Protein AF-A0A4U5NP70-F1 (afdb_monomer_lite)

Radius of gyration: 20.74 Å; chains: 1; bounding box: 56×43×67 Å

Foldseek 3Di:
DFDCPPPDPPDDDDDPPDAAKAFEDLQLQLFEAFLNRAGPPPPDGGDGPDIDHLDDDDDDPVPDDQFQAWQDQVDCCCQQQPTDTQVAFEAEDEDP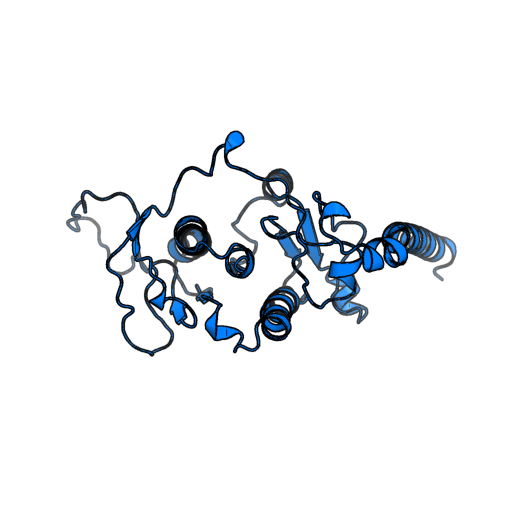PLCSVVSLVSSLVVVCVVVVDDSRRLARHHDDDPPTDPVRLVSSVSSLVRRLVVCVPPPPPSSSSRSRDDSPSPPDPPDDDDPVVVVVPGQWYWYRYPVQVVVVNPNRTDLVRTHHNSPCSNHDPVSCVVSVCVSVVVVVVVVVVVVCCVPPVD

pLDDT: mean 76.2, std 16.19, range [29.41, 93.0]

Organism: Populus alba (NCBI:txid43335)

Structure (mmCIF, N/CA/C/O backbone):
data_AF-A0A4U5NP70-F1
#
_entry.id   AF-A0A4U5NP70-F1
#
loop_
_atom_site.group_PDB
_atom_site.id
_atom_site.type_symbol
_atom_site.label_atom_id
_atom_site.label_alt_id
_atom_site.label_comp_id
_atom_site.label_asym_id
_atom_site.label_entity_id
_atom_site.label_seq_id
_atom_site.pdbx_PDB_ins_code
_atom_site.Cartn_x
_atom_site.Cartn_y
_atom_site.Cartn_z
_atom_site.occupancy
_atom_site.B_iso_or_equiv
_atom_site.auth_seq_id
_atom_site.auth_comp_id
_atom_site.auth_asym_id
_atom_site.auth_atom_id
_atom_site.pdbx_PDB_model_num
ATOM 1 N N . MET A 1 1 ? -19.486 8.926 11.618 1.00 67.69 1 MET A N 1
ATOM 2 C CA . MET A 1 1 ? -19.127 9.338 10.246 1.00 67.69 1 MET A CA 1
ATOM 3 C C . MET A 1 1 ? -19.990 8.525 9.297 1.00 67.69 1 MET A C 1
ATOM 5 O O . MET A 1 1 ? -20.044 7.315 9.475 1.00 67.69 1 MET A O 1
ATOM 9 N N . GLY A 1 2 ? -20.744 9.186 8.422 1.00 71.25 2 GLY A N 1
ATOM 10 C CA . GLY A 1 2 ? -21.755 8.602 7.531 1.00 71.25 2 GLY A CA 1
ATOM 11 C C . GLY A 1 2 ? -22.308 9.690 6.604 1.00 71.25 2 GLY A C 1
ATOM 12 O O . GLY A 1 2 ? -21.772 10.797 6.615 1.00 71.25 2 GLY A O 1
ATOM 13 N N . ASP A 1 3 ? -23.373 9.408 5.857 1.00 68.25 3 ASP A N 1
ATOM 14 C CA . ASP A 1 3 ? -23.842 10.256 4.740 1.00 68.25 3 ASP A CA 1
ATOM 15 C C . ASP A 1 3 ? -24.344 11.648 5.140 1.00 68.25 3 ASP A C 1
ATOM 17 O O . ASP A 1 3 ? -24.561 12.503 4.289 1.00 68.25 3 ASP A O 1
ATOM 21 N N . GLY A 1 4 ? -24.554 11.901 6.434 1.00 72.31 4 GLY A N 1
ATOM 22 C CA . GLY A 1 4 ? -24.983 13.208 6.943 1.00 72.31 4 GLY A CA 1
ATOM 23 C C . GLY A 1 4 ? -26.421 13.597 6.580 1.00 72.31 4 GLY A C 1
ATOM 24 O O . GLY A 1 4 ? -26.940 14.544 7.153 1.00 72.31 4 GLY A O 1
ATOM 25 N N . LEU A 1 5 ? -27.095 12.830 5.717 1.00 78.56 5 LEU A N 1
ATOM 26 C CA . LEU A 1 5 ? -28.456 13.085 5.225 1.00 78.56 5 LEU A CA 1
ATOM 27 C C . LEU A 1 5 ? -29.527 13.118 6.328 1.00 78.56 5 LEU A C 1
ATOM 29 O O . LEU A 1 5 ? -30.572 13.734 6.158 1.00 78.56 5 LEU A O 1
ATOM 33 N N . MET A 1 6 ? -29.265 12.466 7.462 1.00 80.69 6 MET A N 1
ATOM 34 C CA . MET A 1 6 ? -30.176 12.409 8.614 1.00 80.69 6 MET A CA 1
ATOM 35 C C . MET A 1 6 ? -29.871 13.483 9.672 1.00 80.69 6 MET A C 1
ATOM 37 O O . MET A 1 6 ? -30.490 13.486 10.733 1.00 80.69 6 MET A O 1
ATOM 41 N N . ILE A 1 7 ? -28.892 14.360 9.428 1.00 85.56 7 ILE A N 1
ATOM 42 C CA . ILE A 1 7 ? -28.500 15.422 10.359 1.00 85.56 7 ILE A CA 1
ATOM 43 C C . ILE A 1 7 ? -29.254 16.697 9.985 1.00 85.56 7 ILE A C 1
ATOM 45 O O . ILE A 1 7 ? -29.179 17.157 8.850 1.00 85.56 7 ILE A O 1
ATOM 49 N N . GLN A 1 8 ? -29.958 17.277 10.954 1.00 88.81 8 GLN A N 1
ATOM 50 C CA . GLN A 1 8 ? -30.715 18.518 10.779 1.00 88.81 8 GLN A CA 1
ATOM 51 C C . GLN A 1 8 ? -30.169 19.627 11.679 1.00 88.81 8 GLN A C 1
ATOM 53 O O . GLN A 1 8 ? -29.608 19.357 12.747 1.00 88.81 8 GLN A O 1
ATOM 58 N N . GLU A 1 9 ? -30.355 20.881 11.272 1.00 88.75 9 GLU A N 1
ATOM 59 C CA . GLU A 1 9 ? -30.075 22.031 12.131 1.00 88.75 9 GLU A CA 1
ATOM 60 C C . GLU A 1 9 ? -30.878 21.923 13.440 1.00 88.75 9 GLU A C 1
ATOM 62 O O . GLU A 1 9 ? -32.044 21.535 13.437 1.00 88.75 9 GLU A O 1
ATOM 67 N N . GLY A 1 10 ? -30.228 22.189 14.575 1.00 90.75 10 GLY A N 1
ATOM 68 C CA . GLY A 1 10 ? -30.821 21.996 15.904 1.00 90.75 10 GLY A CA 1
ATOM 69 C C . GLY A 1 10 ? -30.708 20.574 16.474 1.00 90.75 10 GLY A C 1
ATOM 70 O O . GLY A 1 10 ? -31.104 20.354 17.617 1.00 90.75 10 GLY A O 1
ATOM 71 N N . SER A 1 11 ? -30.127 19.614 15.740 1.00 90.81 11 SER A N 1
ATOM 72 C CA . SER A 1 11 ? -29.858 18.270 16.276 1.00 90.81 11 SER A CA 1
ATOM 73 C C . SER A 1 11 ? -28.888 18.320 17.461 1.00 90.81 11 SER A C 1
ATOM 75 O O . SER A 1 11 ? -27.832 18.952 17.398 1.00 90.81 11 SER A O 1
ATOM 77 N N . SER A 1 12 ? -29.204 17.596 18.539 1.00 89.12 12 SER A N 1
ATOM 78 C CA . SER A 1 12 ? -28.324 17.501 19.705 1.00 89.12 12 SER A CA 1
ATOM 79 C C . SER A 1 12 ? -27.099 16.635 19.405 1.00 89.12 12 SER A C 1
ATOM 81 O O . SER A 1 12 ? -27.237 15.479 18.999 1.00 89.12 12 SER A O 1
ATOM 83 N N . VAL A 1 13 ? -25.904 17.155 19.678 1.00 88.81 13 VAL A N 1
ATOM 84 C CA . VAL A 1 13 ? -24.638 16.419 19.563 1.00 88.81 13 VAL A CA 1
ATOM 85 C C . VAL A 1 13 ? -24.050 16.145 20.943 1.00 88.81 13 VAL A C 1
ATOM 87 O O . VAL A 1 13 ? -24.169 16.961 21.855 1.00 88.81 13 VAL A O 1
ATOM 90 N N . LYS A 1 14 ? -23.392 14.993 21.105 1.00 92.69 14 LYS A N 1
ATOM 91 C CA . LYS A 1 14 ? -22.698 14.629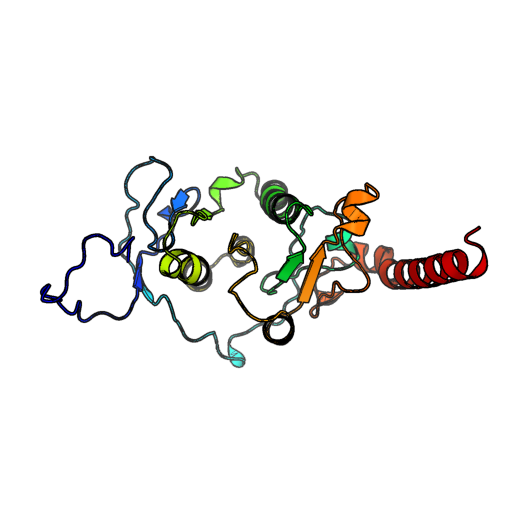 22.345 1.00 92.69 14 LYS A CA 1
ATOM 92 C C . LYS A 1 14 ? -21.230 14.350 22.064 1.00 92.69 14 LYS A C 1
ATOM 94 O O . LYS A 1 14 ? -20.903 13.525 21.214 1.00 92.69 14 LYS A O 1
ATOM 99 N N . ALA A 1 15 ? -20.352 15.008 22.817 1.00 89.75 15 ALA A N 1
ATOM 100 C CA . ALA A 1 15 ? -18.930 14.709 22.785 1.00 89.75 15 ALA A CA 1
ATOM 101 C C . ALA A 1 15 ? -18.676 13.312 23.367 1.00 89.75 15 ALA A C 1
ATOM 103 O O . ALA A 1 15 ? -19.164 12.968 24.444 1.00 89.75 15 ALA A O 1
ATOM 104 N N . THR A 1 16 ? -17.891 12.507 22.658 1.00 87.56 16 THR A N 1
ATOM 105 C CA . THR A 1 16 ? -17.497 11.162 23.102 1.00 87.56 16 THR A CA 1
ATOM 106 C C . THR A 1 16 ? -16.418 11.196 24.188 1.00 87.56 16 THR A C 1
ATOM 108 O O . THR A 1 16 ? -16.190 10.180 24.839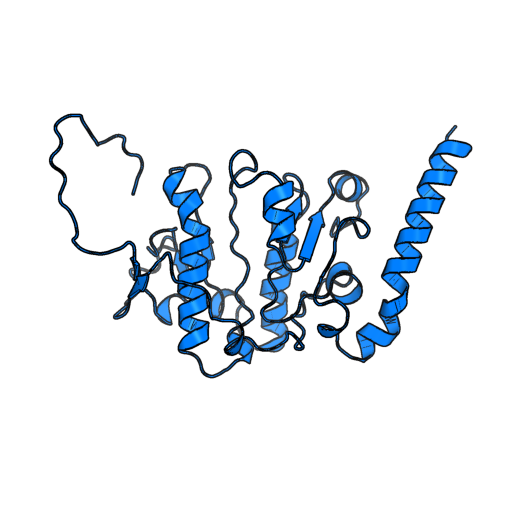 1.00 87.56 16 THR A O 1
ATOM 111 N N . GLY A 1 17 ? -15.737 12.336 24.369 1.00 89.31 17 GLY A N 1
ATOM 112 C CA . GLY A 1 17 ? -14.620 12.502 25.309 1.00 89.31 17 GLY A CA 1
ATOM 113 C C . GLY A 1 17 ? -13.355 11.727 24.924 1.00 89.31 17 GLY A C 1
ATOM 114 O O . GLY A 1 17 ? -12.407 11.684 25.700 1.00 89.31 17 GLY A O 1
ATOM 115 N N . LYS A 1 18 ? -13.338 11.105 23.740 1.00 87.62 18 LYS A N 1
ATOM 116 C CA . LYS A 1 18 ? -12.223 10.310 23.223 1.00 87.62 18 LYS A CA 1
ATOM 117 C C . LYS A 1 18 ? -11.713 10.926 21.929 1.00 87.62 18 LYS A C 1
ATOM 119 O O . LYS A 1 18 ? -12.510 11.356 21.095 1.00 87.62 18 LYS A O 1
ATOM 124 N N . ILE A 1 19 ? -10.395 10.923 21.759 1.00 88.62 19 ILE A N 1
ATOM 125 C CA . ILE A 1 19 ? -9.759 11.229 20.474 1.00 88.62 19 ILE A CA 1
ATOM 126 C C . ILE A 1 19 ? -10.142 10.125 19.475 1.00 88.62 19 ILE A C 1
ATOM 128 O O . ILE A 1 19 ? -10.461 9.002 19.873 1.00 88.62 19 ILE A O 1
ATOM 132 N N . ALA A 1 20 ? -10.162 10.446 18.181 1.00 86.88 20 ALA A N 1
ATOM 133 C CA . ALA A 1 20 ? -10.487 9.487 17.134 1.00 86.88 20 ALA A CA 1
ATOM 134 C C . ALA A 1 20 ? -9.562 8.257 17.204 1.00 86.88 20 ALA A C 1
ATOM 136 O O . ALA A 1 20 ? -8.342 8.357 17.066 1.00 86.88 20 ALA A O 1
ATOM 137 N N . GLN A 1 21 ? -10.166 7.093 17.436 1.00 91.12 21 GLN A N 1
ATOM 138 C CA . GLN A 1 21 ? -9.476 5.825 17.639 1.00 91.12 21 GLN A CA 1
ATOM 139 C C . GLN A 1 21 ? -10.227 4.696 16.939 1.00 91.12 21 GLN A C 1
ATOM 141 O O . GLN A 1 21 ? -11.458 4.728 16.852 1.00 91.12 21 GLN A O 1
ATOM 146 N N . ILE A 1 22 ? -9.488 3.688 16.488 1.00 91.25 22 ILE A N 1
ATOM 147 C CA . ILE A 1 22 ? -10.035 2.468 15.897 1.00 91.25 22 ILE A CA 1
ATOM 148 C C . ILE A 1 22 ? -9.705 1.250 16.762 1.00 91.25 22 ILE A C 1
ATOM 150 O O . ILE A 1 22 ? -8.650 1.219 17.400 1.00 91.25 22 ILE A O 1
ATOM 154 N N . PRO A 1 23 ? -10.590 0.245 16.817 1.00 93.00 23 PRO A N 1
ATOM 155 C CA . PRO A 1 23 ? -10.256 -1.052 17.391 1.00 93.00 23 PRO A CA 1
ATOM 156 C C . PRO A 1 23 ? -9.128 -1.731 16.599 1.00 93.00 23 PRO A C 1
ATOM 158 O O . PRO A 1 23 ? -9.125 -1.695 15.370 1.00 93.00 23 PRO A O 1
ATOM 161 N N . VAL A 1 24 ? -8.189 -2.364 17.303 1.00 89.94 24 VAL A N 1
ATOM 162 C CA . VAL A 1 24 ? -7.056 -3.095 16.713 1.00 89.94 24 VAL A CA 1
ATOM 163 C C . VAL A 1 24 ? -6.909 -4.464 17.376 1.00 89.94 24 VAL A C 1
ATOM 165 O O . VAL A 1 24 ? -7.057 -4.597 18.588 1.00 89.94 24 VAL A O 1
ATOM 168 N N . SER A 1 25 ? -6.662 -5.500 16.575 1.00 89.56 25 SER A N 1
ATOM 169 C CA . SER A 1 25 ? -6.440 -6.869 17.056 1.00 89.56 25 SER A CA 1
ATOM 170 C C . SER A 1 25 ? -5.831 -7.749 15.961 1.00 89.56 25 SER A C 1
ATOM 172 O O . SER A 1 25 ? -5.883 -7.416 14.776 1.00 89.56 25 SER A O 1
ATOM 174 N N . GLU A 1 26 ? -5.325 -8.925 16.328 1.00 86.25 26 GLU A N 1
ATOM 175 C CA . GLU A 1 26 ? -4.912 -9.924 15.334 1.00 86.25 26 GLU A CA 1
ATOM 176 C C . GLU A 1 26 ? -6.090 -10.506 14.533 1.00 86.25 26 GLU A C 1
ATOM 178 O O . GLU A 1 26 ? -5.906 -10.955 13.403 1.00 86.25 26 GLU A O 1
ATOM 183 N N . ALA A 1 27 ? -7.315 -10.437 15.070 1.00 88.69 27 ALA A N 1
ATOM 184 C CA . ALA A 1 27 ? -8.526 -10.970 14.441 1.00 88.69 27 ALA A CA 1
ATOM 185 C C . ALA A 1 27 ? -8.968 -10.199 13.180 1.00 88.69 27 ALA A C 1
ATOM 187 O O . ALA A 1 27 ? -9.922 -10.605 12.512 1.00 88.69 27 ALA A O 1
ATOM 188 N N . TYR A 1 28 ? -8.292 -9.094 12.848 1.00 87.38 28 TYR A N 1
ATOM 189 C CA . TYR A 1 28 ? -8.498 -8.376 11.592 1.00 87.38 28 TYR A CA 1
ATOM 190 C C . TYR A 1 28 ? -7.842 -9.058 10.385 1.00 87.38 28 TYR A C 1
ATOM 192 O O . TYR A 1 28 ? -8.266 -8.797 9.259 1.00 87.38 28 TYR A O 1
ATOM 200 N N . LEU A 1 29 ? -6.840 -9.923 10.583 1.00 84.56 29 LEU A N 1
ATOM 201 C CA . LEU A 1 29 ? -6.179 -10.636 9.485 1.00 84.56 29 LEU A CA 1
ATOM 202 C C . LEU A 1 29 ? -7.197 -11.481 8.700 1.00 84.56 29 LEU A C 1
ATOM 204 O O . LEU A 1 29 ? -8.000 -12.214 9.277 1.00 84.56 29 LEU A O 1
ATOM 208 N N . GLY A 1 30 ? -7.200 -11.343 7.375 1.00 80.00 30 GLY A N 1
ATOM 209 C CA . GLY A 1 30 ? -8.142 -12.018 6.479 1.00 80.00 30 GLY A CA 1
ATOM 210 C C . GLY A 1 30 ? -9.551 -11.461 6.460 1.00 80.00 30 GLY A C 1
ATOM 211 O O . GLY A 1 30 ? -10.447 -12.102 5.900 1.00 80.00 30 GLY A O 1
ATOM 212 N N . ARG A 1 31 ? -9.754 -10.276 7.038 1.00 85.62 31 ARG A N 1
ATOM 213 C CA . ARG A 1 31 ? -11.031 -9.565 7.029 1.00 85.62 31 ARG A CA 1
ATOM 214 C C . ARG A 1 31 ? -11.025 -8.424 6.018 1.00 85.62 31 ARG A C 1
ATOM 216 O O . ARG A 1 31 ? -9.985 -7.831 5.720 1.00 85.62 31 ARG A O 1
ATOM 223 N N . VAL A 1 32 ? -12.219 -8.099 5.530 1.00 83.56 32 VAL A N 1
ATOM 224 C CA . VAL A 1 32 ? -12.474 -6.867 4.774 1.00 83.56 32 VAL A CA 1
ATOM 225 C C . VAL A 1 32 ? -13.247 -5.915 5.673 1.00 83.56 32 VAL A C 1
ATOM 227 O O . VAL A 1 32 ? -14.310 -6.266 6.194 1.00 83.56 32 VAL A O 1
ATOM 230 N N . ILE A 1 33 ? -12.702 -4.721 5.872 1.00 88.44 33 ILE A N 1
ATOM 231 C CA . ILE A 1 33 ? -13.233 -3.710 6.782 1.00 88.44 33 ILE A CA 1
ATOM 232 C C . ILE A 1 33 ? -13.380 -2.361 6.086 1.00 88.44 33 ILE A C 1
ATOM 234 O O . ILE A 1 33 ? -12.716 -2.084 5.091 1.00 88.44 33 ILE A O 1
ATOM 238 N N . ASN A 1 34 ? -14.224 -1.505 6.648 1.00 87.56 34 ASN A N 1
ATOM 239 C CA . ASN A 1 34 ? -14.342 -0.111 6.238 1.00 87.56 34 ASN A CA 1
ATOM 240 C C . ASN A 1 34 ? -13.356 0.800 7.001 1.00 87.56 34 ASN A C 1
ATOM 242 O O . ASN A 1 34 ? -12.624 0.353 7.890 1.00 87.56 34 ASN A O 1
ATOM 246 N N . ALA A 1 35 ? -13.363 2.101 6.717 1.00 87.00 35 ALA A N 1
ATOM 247 C CA . ALA A 1 35 ? -12.482 3.085 7.344 1.00 87.00 35 ALA A CA 1
ATOM 248 C C . ALA A 1 35 ? -12.714 3.282 8.851 1.00 87.00 35 ALA A C 1
ATOM 250 O O . ALA A 1 35 ? -11.894 3.903 9.515 1.00 87.00 35 ALA A O 1
ATOM 251 N N . LEU A 1 36 ? -13.793 2.752 9.429 1.00 89.56 36 LEU A N 1
ATOM 252 C CA . LEU A 1 36 ? -14.031 2.746 10.879 1.00 89.56 36 LEU A CA 1
ATOM 253 C C . LEU A 1 36 ? -13.684 1.396 11.524 1.00 89.56 36 LEU A C 1
ATOM 255 O O . LEU A 1 36 ? -14.123 1.127 12.643 1.00 89.56 36 LEU A O 1
ATOM 259 N N . ALA A 1 37 ? -12.941 0.545 10.812 1.00 90.12 37 ALA A N 1
ATOM 260 C CA . ALA A 1 37 ? -12.596 -0.817 11.204 1.00 90.12 37 ALA A CA 1
ATOM 261 C C . ALA A 1 37 ? -13.814 -1.726 11.464 1.00 90.12 37 ALA A C 1
ATOM 263 O O . ALA A 1 37 ? -13.745 -2.685 12.231 1.00 90.12 37 ALA A O 1
ATOM 264 N N . LYS A 1 38 ? -14.952 -1.453 10.813 1.00 91.81 38 LYS A N 1
ATOM 265 C CA . LYS A 1 38 ? -16.120 -2.341 10.857 1.00 91.81 38 LYS A CA 1
ATOM 266 C C . LYS A 1 38 ? -16.038 -3.369 9.729 1.00 91.81 38 LYS A C 1
ATOM 268 O O . LYS A 1 38 ? -15.748 -2.972 8.601 1.00 91.81 38 LYS A O 1
ATOM 273 N N . PRO A 1 39 ? -16.324 -4.654 9.991 1.00 92.81 39 PRO A N 1
ATOM 274 C CA . PRO A 1 39 ? -16.305 -5.678 8.955 1.00 92.81 39 PRO A CA 1
ATOM 275 C C . PRO A 1 39 ? -17.427 -5.467 7.937 1.00 92.81 39 PRO A C 1
ATOM 277 O O . PRO A 1 39 ? -18.573 -5.222 8.314 1.00 92.81 39 PRO A O 1
ATOM 280 N N . ILE A 1 40 ? -17.088 -5.606 6.656 1.00 90.62 40 ILE A N 1
ATOM 281 C CA . ILE A 1 40 ? -18.018 -5.541 5.514 1.00 90.62 40 ILE A CA 1
ATOM 282 C C . ILE A 1 40 ? -18.027 -6.840 4.690 1.00 90.62 40 ILE A C 1
ATOM 284 O O . ILE A 1 40 ? -18.687 -6.930 3.663 1.00 90.62 40 ILE A O 1
ATOM 288 N N . ASP A 1 41 ? -17.321 -7.870 5.158 1.00 85.81 41 ASP A N 1
ATOM 289 C CA . ASP A 1 41 ? -17.207 -9.189 4.520 1.00 85.81 41 ASP A CA 1
ATOM 290 C C . ASP A 1 41 ? -18.322 -10.184 4.891 1.00 85.81 41 ASP A C 1
ATOM 292 O O . ASP A 1 41 ? -18.290 -11.335 4.459 1.00 85.81 41 ASP A O 1
ATOM 296 N N . GLY A 1 42 ? -19.283 -9.787 5.730 1.00 89.06 42 GLY A N 1
ATOM 297 C CA . GLY A 1 42 ? -20.381 -10.654 6.173 1.00 89.06 42 GLY A CA 1
ATOM 298 C C . GLY A 1 42 ? -19.979 -11.772 7.147 1.00 89.06 42 GLY A C 1
ATOM 299 O O . GLY A 1 42 ? -20.831 -12.562 7.539 1.00 89.06 42 GLY A O 1
ATOM 300 N N . ARG A 1 43 ? -18.718 -11.834 7.604 1.00 89.19 43 ARG A N 1
ATOM 301 C CA . ARG A 1 43 ? -18.209 -12.888 8.511 1.00 89.19 43 ARG A CA 1
ATOM 302 C C . ARG A 1 43 ? -18.447 -12.596 10.003 1.00 89.19 43 ARG A C 1
ATOM 304 O O . ARG A 1 43 ? -17.778 -13.159 10.864 1.00 89.19 43 ARG A O 1
ATOM 311 N N . GLY A 1 44 ? -19.378 -11.697 10.318 1.00 91.56 44 GLY A N 1
ATOM 312 C CA . GLY A 1 44 ? -19.697 -11.282 11.688 1.00 91.56 44 GLY A CA 1
ATOM 313 C C . GLY A 1 44 ? -18.730 -10.248 12.278 1.00 91.56 44 GLY A C 1
ATOM 314 O O . GLY A 1 44 ? -17.797 -9.786 11.620 1.00 91.56 44 GLY A O 1
ATOM 315 N N . ALA A 1 45 ? -18.979 -9.848 13.527 1.00 92.19 45 ALA A N 1
ATOM 316 C CA . ALA A 1 45 ? -18.183 -8.833 14.218 1.00 92.19 45 ALA A CA 1
ATOM 317 C C . ALA A 1 45 ? -16.746 -9.311 14.505 1.00 92.19 45 ALA A C 1
ATOM 319 O O . ALA A 1 45 ? -16.498 -10.501 14.684 1.00 92.19 45 ALA A O 1
ATOM 320 N N . ILE A 1 46 ? -15.799 -8.372 14.563 1.00 92.31 46 ILE A N 1
ATOM 321 C CA . ILE A 1 46 ? -14.406 -8.642 14.943 1.00 92.31 46 ILE A CA 1
ATOM 322 C C . ILE A 1 46 ? -14.264 -8.359 16.439 1.00 92.31 46 ILE A C 1
ATOM 324 O O . ILE A 1 46 ? -14.567 -7.256 16.896 1.00 92.31 46 ILE A O 1
ATOM 328 N N . SER A 1 47 ? -13.819 -9.350 17.211 1.00 88.38 47 SER A N 1
ATOM 329 C CA . SER A 1 47 ? -13.530 -9.178 18.635 1.00 88.38 47 SER A CA 1
ATOM 330 C C . SER A 1 47 ? -12.228 -8.397 18.817 1.00 88.38 47 SER A C 1
ATOM 332 O O . SER A 1 47 ? -11.181 -8.831 18.344 1.00 88.38 47 SER A O 1
ATOM 334 N N . SER A 1 48 ? -12.288 -7.267 19.521 1.00 86.94 48 SER A N 1
ATOM 335 C CA . SER A 1 48 ? -11.135 -6.400 19.782 1.00 86.94 48 SER A CA 1
ATOM 336 C C . SER A 1 48 ? -11.203 -5.863 21.208 1.00 86.94 48 SER A C 1
ATOM 338 O O . SER A 1 48 ? -12.196 -5.238 21.575 1.00 86.94 48 SER A O 1
ATOM 340 N N . SER A 1 49 ? -10.159 -6.097 22.004 1.00 83.00 49 SER A N 1
ATOM 341 C CA . SER A 1 49 ? -10.012 -5.551 23.363 1.00 83.00 49 SER A CA 1
ATOM 342 C C . SER A 1 49 ? -9.256 -4.223 23.389 1.00 83.00 49 SER A C 1
ATOM 344 O O . SER A 1 49 ? -9.408 -3.446 24.328 1.00 83.00 49 SER A O 1
ATOM 346 N N . GLU A 1 50 ? -8.459 -3.954 22.355 1.00 90.00 50 GLU A N 1
ATOM 347 C CA . GLU A 1 50 ? -7.597 -2.781 22.263 1.00 90.00 50 GLU A CA 1
ATOM 348 C C . GLU A 1 50 ? -8.076 -1.807 21.188 1.00 90.00 50 GLU A C 1
ATOM 350 O O . GLU A 1 50 ? -8.833 -2.150 20.272 1.00 90.00 50 GLU A O 1
ATOM 355 N N . SER A 1 51 ? -7.625 -0.561 21.313 1.00 90.12 51 SER A N 1
ATOM 356 C CA . SER A 1 51 ? -7.868 0.494 20.337 1.00 90.12 51 SER A CA 1
ATOM 357 C C . SER A 1 51 ? -6.645 1.386 20.202 1.00 90.12 51 SER A C 1
ATOM 359 O O . SER A 1 51 ? -5.993 1.683 21.203 1.00 90.12 51 SER A O 1
ATOM 361 N N . ARG A 1 52 ? -6.382 1.869 18.990 1.00 88.94 52 ARG A N 1
ATOM 362 C CA . ARG A 1 52 ? -5.279 2.779 18.679 1.00 88.94 52 ARG A CA 1
ATOM 363 C C . ARG A 1 52 ? -5.817 4.090 18.120 1.00 88.94 52 ARG A C 1
ATOM 365 O O . ARG A 1 52 ? -6.848 4.101 17.450 1.00 88.94 52 ARG A O 1
ATOM 372 N N . LEU A 1 53 ? -5.120 5.189 18.398 1.00 89.25 53 LEU A N 1
ATOM 373 C CA . LEU A 1 53 ? -5.400 6.474 17.763 1.00 89.25 53 LEU A CA 1
ATOM 374 C C . LEU A 1 53 ? -5.210 6.356 16.249 1.00 89.25 53 LEU A C 1
ATOM 376 O O . LEU A 1 53 ? -4.288 5.685 15.791 1.00 89.25 53 LEU A O 1
ATOM 380 N N . ILE A 1 54 ? -6.090 7.008 15.494 1.00 83.94 54 ILE A N 1
ATOM 381 C CA . ILE A 1 54 ? -5.996 7.065 14.029 1.00 83.94 54 ILE A CA 1
ATOM 382 C C . ILE A 1 54 ? -4.804 7.931 13.602 1.00 83.94 54 ILE A C 1
ATOM 384 O O . ILE A 1 54 ? -4.114 7.625 12.635 1.00 83.94 54 ILE A O 1
ATOM 388 N N . GLU A 1 55 ? -4.553 8.999 14.356 1.00 80.69 55 GLU A N 1
ATOM 389 C CA . GLU A 1 55 ? -3.407 9.881 14.180 1.00 80.69 55 GLU A CA 1
ATOM 390 C C . GLU A 1 55 ? -2.448 9.687 15.358 1.00 80.69 55 GLU A C 1
ATOM 392 O O . GLU A 1 55 ? -2.652 10.215 16.454 1.00 80.69 55 GLU A O 1
ATOM 397 N N . SER A 1 56 ? -1.412 8.881 15.141 1.00 76.81 56 SER A N 1
ATOM 398 C CA . SER A 1 56 ? -0.286 8.687 16.055 1.00 76.81 56 SER A CA 1
ATOM 399 C C . SER A 1 56 ? 0.963 9.391 15.512 1.00 76.81 56 SER A C 1
ATOM 401 O O . SER A 1 56 ? 1.187 9.428 14.300 1.00 76.81 56 SER A O 1
ATOM 403 N N . PRO A 1 57 ? 1.818 9.957 16.384 1.00 76.38 57 PRO A N 1
ATOM 404 C CA . PRO A 1 57 ? 3.107 10.465 15.943 1.00 76.38 57 PRO A CA 1
ATOM 405 C C . PRO A 1 57 ? 3.973 9.309 15.428 1.00 76.38 57 PRO A C 1
ATOM 407 O O . PRO A 1 57 ? 4.089 8.265 16.073 1.00 76.38 57 PRO A O 1
ATOM 410 N N . ALA A 1 58 ? 4.615 9.515 14.278 1.00 70.94 58 ALA A N 1
ATOM 411 C CA . ALA A 1 58 ? 5.516 8.529 13.697 1.00 70.94 58 ALA A CA 1
ATOM 412 C C . ALA A 1 58 ? 6.730 8.259 14.614 1.00 70.94 58 ALA A C 1
ATOM 414 O O . ALA A 1 58 ? 7.187 9.168 15.316 1.00 70.94 58 ALA A O 1
ATOM 415 N N . PRO A 1 59 ? 7.330 7.053 14.555 1.00 71.81 59 PRO A N 1
ATOM 416 C CA . PRO A 1 59 ? 8.528 6.734 15.323 1.00 71.81 59 PRO A CA 1
ATOM 417 C C . PRO A 1 59 ? 9.652 7.743 15.057 1.00 71.81 59 PRO A C 1
ATOM 419 O O . PRO A 1 59 ? 9.926 8.093 13.900 1.00 71.81 59 PRO A O 1
ATOM 422 N N . GLY A 1 60 ? 10.326 8.196 16.117 1.00 74.38 60 GLY A N 1
ATOM 423 C CA . GLY A 1 60 ? 11.458 9.121 16.023 1.00 74.38 60 GLY A CA 1
ATOM 424 C C . GLY A 1 60 ? 12.666 8.504 15.309 1.00 74.38 60 GLY A C 1
ATOM 425 O O . GLY A 1 60 ? 12.784 7.283 15.211 1.00 74.38 60 GLY A O 1
ATOM 426 N N . ILE A 1 61 ? 13.595 9.338 14.833 1.00 73.69 61 ILE A N 1
ATOM 427 C CA . ILE A 1 61 ? 14.743 8.913 14.002 1.00 73.69 61 ILE A CA 1
ATOM 428 C C . ILE A 1 61 ? 15.558 7.788 14.664 1.00 73.69 61 ILE A C 1
ATOM 430 O O . ILE A 1 61 ? 15.891 6.816 13.999 1.00 73.69 61 ILE A O 1
ATOM 434 N N . ILE A 1 62 ? 15.802 7.877 15.976 1.00 75.75 62 ILE A N 1
ATOM 435 C CA . ILE A 1 62 ? 16.594 6.899 16.749 1.00 75.75 62 ILE A CA 1
ATOM 436 C C . ILE A 1 62 ? 15.964 5.495 16.735 1.00 75.75 62 ILE A C 1
ATOM 438 O O . ILE A 1 62 ? 16.670 4.493 16.775 1.00 75.75 62 ILE A O 1
ATOM 442 N N . SER A 1 63 ? 14.634 5.414 16.662 1.00 73.06 63 SER A N 1
ATOM 443 C CA . SER A 1 63 ? 13.904 4.139 16.655 1.00 73.06 63 SER A CA 1
ATOM 444 C C . SER A 1 63 ? 13.834 3.476 15.275 1.00 73.06 63 SER A C 1
ATOM 446 O O . SER A 1 63 ? 13.396 2.332 15.166 1.00 73.06 63 SER A O 1
ATOM 448 N N . ARG A 1 64 ? 14.259 4.174 14.213 1.00 72.31 64 ARG A N 1
ATOM 449 C CA . ARG A 1 64 ? 14.214 3.663 12.840 1.00 72.31 64 ARG A CA 1
ATOM 450 C C . ARG A 1 64 ? 15.497 2.907 12.520 1.00 72.31 64 ARG A C 1
ATOM 452 O O . ARG A 1 64 ? 16.594 3.347 12.850 1.00 72.31 64 ARG A O 1
ATOM 459 N N . ARG A 1 65 ? 15.357 1.785 11.819 1.00 71.69 65 ARG A N 1
ATOM 460 C CA . ARG A 1 65 ? 16.481 1.074 11.200 1.00 71.69 65 ARG A CA 1
ATOM 461 C C . ARG A 1 65 ? 16.512 1.382 9.709 1.00 71.69 65 ARG A C 1
ATOM 463 O O . ARG A 1 65 ? 15.470 1.643 9.109 1.00 71.69 65 ARG A O 1
ATOM 470 N N . SER A 1 66 ? 17.703 1.344 9.120 1.00 75.31 66 SER A N 1
ATOM 471 C CA . SER A 1 66 ? 17.843 1.402 7.666 1.00 75.31 66 SER A CA 1
ATOM 472 C C . SER A 1 66 ? 17.079 0.249 7.024 1.00 75.31 66 SER A C 1
ATOM 474 O O . SER A 1 66 ? 17.045 -0.854 7.564 1.00 75.31 66 SER A O 1
ATOM 476 N N . VAL A 1 67 ? 16.482 0.505 5.865 1.00 74.81 67 VAL A N 1
ATOM 477 C CA . VAL A 1 67 ? 15.817 -0.523 5.066 1.00 74.81 67 VAL A CA 1
ATOM 478 C C . VAL A 1 67 ? 16.880 -1.275 4.262 1.00 74.81 67 VAL A C 1
ATOM 480 O O . VAL A 1 67 ? 17.582 -0.664 3.459 1.00 74.81 67 VAL A O 1
ATOM 483 N N . TYR A 1 68 ? 17.016 -2.580 4.497 1.00 74.69 68 TYR A N 1
ATOM 484 C CA . TYR A 1 68 ? 17.981 -3.448 3.799 1.00 74.69 68 TYR A CA 1
ATOM 485 C C . TYR A 1 68 ? 17.401 -4.810 3.397 1.00 74.69 68 TYR A C 1
ATOM 487 O O . TYR A 1 68 ? 18.012 -5.534 2.614 1.00 74.69 68 TYR A O 1
ATOM 495 N N . GLU A 1 69 ? 16.233 -5.183 3.923 1.00 80.69 69 GLU A N 1
ATOM 496 C CA . GLU A 1 69 ? 15.571 -6.431 3.553 1.00 80.69 69 GLU A CA 1
ATOM 497 C C . GLU A 1 69 ? 14.663 -6.199 2.337 1.00 80.69 69 GLU A C 1
ATOM 499 O O . GLU A 1 69 ? 13.885 -5.242 2.338 1.00 80.69 69 GLU A O 1
ATOM 504 N N . PRO A 1 70 ? 14.736 -7.039 1.293 1.00 83.75 70 PRO A N 1
ATOM 505 C CA . PRO A 1 70 ? 13.884 -6.910 0.116 1.00 83.75 70 PRO A CA 1
ATOM 506 C C . PRO A 1 70 ? 12.430 -7.319 0.409 1.00 83.75 70 PRO A C 1
ATOM 508 O O . PRO A 1 70 ? 12.179 -8.345 1.046 1.00 83.75 70 PRO A O 1
ATOM 511 N N . LEU A 1 71 ? 11.470 -6.562 -0.127 1.00 84.44 71 LEU A N 1
ATOM 512 C CA . LEU A 1 71 ? 10.076 -6.977 -0.302 1.00 84.44 71 LEU A CA 1
ATOM 513 C C . LEU A 1 71 ? 9.899 -7.392 -1.770 1.00 84.44 71 LEU A C 1
ATOM 515 O O . LEU A 1 71 ? 9.841 -6.543 -2.654 1.00 84.44 71 LEU A O 1
ATOM 519 N N . GLN A 1 72 ? 9.863 -8.697 -2.041 1.00 85.06 72 GLN A N 1
ATOM 520 C CA . GLN A 1 72 ? 9.743 -9.200 -3.413 1.00 85.06 72 GLN A CA 1
ATOM 521 C C . GLN A 1 72 ? 8.313 -9.033 -3.918 1.00 85.06 72 GLN A C 1
ATOM 523 O O . GLN A 1 72 ? 7.392 -9.609 -3.341 1.00 85.06 72 GLN A O 1
ATOM 528 N N . THR A 1 73 ? 8.126 -8.300 -5.009 1.00 83.88 73 THR A N 1
ATOM 529 C CA . THR A 1 73 ? 6.809 -8.115 -5.631 1.00 83.88 73 THR A CA 1
ATOM 530 C C . THR A 1 73 ? 6.423 -9.259 -6.559 1.00 83.88 73 THR A C 1
ATOM 532 O O . THR A 1 73 ? 5.242 -9.452 -6.822 1.00 83.88 73 THR A O 1
ATOM 535 N N . GLY A 1 74 ? 7.401 -10.023 -7.055 1.00 86.94 74 GLY A N 1
ATOM 536 C CA . GLY A 1 74 ? 7.188 -11.044 -8.085 1.00 86.94 74 GLY A CA 1
ATOM 537 C C . GLY A 1 74 ? 7.095 -10.448 -9.492 1.00 86.94 74 GLY A C 1
ATOM 538 O O . GLY A 1 74 ? 7.044 -11.180 -10.481 1.00 86.94 74 GLY A O 1
ATOM 539 N N . LEU A 1 75 ? 7.127 -9.118 -9.609 1.00 90.19 75 LEU A N 1
ATOM 540 C CA . LEU A 1 75 ? 7.130 -8.408 -10.874 1.00 90.19 75 LEU A CA 1
ATOM 541 C C . LEU A 1 75 ? 8.567 -8.069 -11.242 1.00 90.19 75 LEU A C 1
ATOM 543 O O . LEU A 1 75 ? 9.181 -7.182 -10.650 1.00 90.19 75 LEU A O 1
ATOM 547 N N . ILE A 1 76 ? 9.077 -8.735 -12.282 1.00 90.81 76 ILE A N 1
ATOM 548 C CA . ILE A 1 76 ? 10.456 -8.564 -12.767 1.00 90.81 76 ILE A CA 1
ATOM 549 C C . ILE A 1 76 ? 10.776 -7.082 -12.974 1.00 90.81 76 ILE A C 1
ATOM 551 O O . ILE A 1 76 ? 11.839 -6.625 -12.565 1.00 90.81 76 ILE A O 1
ATOM 555 N N . ALA A 1 77 ? 9.849 -6.314 -13.550 1.00 89.75 77 ALA A N 1
ATOM 556 C CA . ALA A 1 77 ? 10.042 -4.891 -13.804 1.00 89.75 77 ALA A CA 1
ATOM 557 C C . ALA A 1 77 ? 10.258 -4.059 -12.522 1.00 89.75 77 ALA A C 1
ATOM 559 O O . ALA A 1 77 ? 11.036 -3.108 -12.538 1.00 89.75 77 ALA A O 1
ATOM 560 N N . ILE A 1 78 ? 9.620 -4.422 -11.406 1.00 90.00 78 ILE A N 1
ATOM 561 C CA . ILE A 1 78 ? 9.779 -3.725 -10.122 1.00 90.00 78 ILE A CA 1
ATOM 562 C C . ILE A 1 78 ? 11.016 -4.252 -9.399 1.00 90.00 78 ILE A C 1
ATOM 564 O O . ILE A 1 78 ? 11.924 -3.480 -9.104 1.00 90.00 78 ILE A O 1
ATOM 568 N N . ASP A 1 79 ? 11.111 -5.565 -9.189 1.00 90.81 79 ASP A N 1
ATOM 569 C CA . ASP A 1 79 ? 12.171 -6.169 -8.371 1.00 90.81 79 ASP A CA 1
ATOM 570 C C . ASP A 1 79 ? 13.581 -5.926 -8.952 1.00 90.81 79 ASP A C 1
ATOM 572 O O . ASP A 1 79 ? 14.567 -5.836 -8.210 1.00 90.81 79 ASP A O 1
ATOM 576 N N . SER A 1 80 ? 13.684 -5.756 -10.277 1.00 90.38 80 SER A N 1
ATOM 577 C CA . SER A 1 80 ? 14.940 -5.423 -10.960 1.00 90.38 80 SER A CA 1
ATOM 578 C C . SER A 1 80 ? 15.257 -3.921 -10.990 1.00 90.38 80 SER A C 1
ATOM 580 O O . SER A 1 80 ? 16.397 -3.546 -10.710 1.00 90.38 80 SER A O 1
ATOM 582 N N . MET A 1 81 ? 14.291 -3.050 -11.308 1.00 89.25 81 MET A N 1
ATOM 583 C CA . MET A 1 81 ? 14.562 -1.630 -11.602 1.00 89.25 81 MET A CA 1
ATOM 584 C C . MET A 1 81 ? 14.138 -0.657 -10.499 1.00 89.25 81 MET A C 1
ATOM 586 O O . MET A 1 81 ? 14.731 0.419 -10.366 1.00 89.25 81 MET A O 1
ATOM 590 N N . ILE A 1 82 ? 13.097 -0.987 -9.736 1.00 90.31 82 ILE A N 1
ATOM 591 C CA . ILE A 1 82 ? 12.504 -0.140 -8.691 1.00 90.31 82 ILE A CA 1
ATOM 592 C C . ILE A 1 82 ? 12.302 -1.014 -7.442 1.00 90.31 82 ILE A C 1
ATOM 594 O O . ILE A 1 82 ? 11.173 -1.280 -7.035 1.00 90.31 82 ILE A O 1
ATOM 598 N N . PRO A 1 83 ? 13.393 -1.530 -6.851 1.00 88.88 83 PRO A N 1
ATOM 599 C CA . PRO A 1 83 ? 13.287 -2.480 -5.756 1.00 88.88 83 PRO A CA 1
ATOM 600 C C . PRO A 1 83 ? 12.623 -1.839 -4.541 1.00 88.88 83 PRO A C 1
ATOM 602 O O . PRO A 1 83 ? 12.957 -0.711 -4.161 1.00 88.88 83 PRO A O 1
ATOM 605 N N . ILE A 1 84 ? 11.715 -2.585 -3.920 1.00 85.75 84 ILE A N 1
ATOM 606 C CA . ILE A 1 84 ? 11.013 -2.169 -2.710 1.00 85.75 84 ILE A CA 1
ATOM 607 C C . ILE A 1 84 ? 11.655 -2.874 -1.524 1.00 85.75 84 ILE A C 1
ATOM 609 O O . ILE A 1 84 ? 11.786 -4.097 -1.495 1.00 85.75 84 ILE A O 1
ATOM 613 N N . GLY A 1 85 ? 12.078 -2.097 -0.536 1.00 81.88 85 GLY A N 1
ATOM 614 C CA . GLY A 1 85 ? 12.561 -2.632 0.725 1.00 81.88 85 GLY A CA 1
ATOM 615 C C . GLY A 1 85 ? 11.453 -2.748 1.763 1.00 81.88 85 GLY A C 1
ATOM 616 O O . GLY A 1 85 ? 10.503 -1.967 1.796 1.00 81.88 85 GLY A O 1
ATOM 617 N N . ARG A 1 86 ? 11.589 -3.704 2.669 1.00 77.12 86 ARG A N 1
ATOM 618 C CA . ARG A 1 86 ? 10.671 -3.876 3.786 1.00 77.12 86 ARG A CA 1
ATOM 619 C C . ARG A 1 86 ? 10.740 -2.662 4.728 1.00 77.12 86 ARG A C 1
ATOM 621 O O . ARG A 1 86 ? 11.802 -2.300 5.233 1.00 77.12 86 ARG A O 1
ATOM 628 N N . GLY A 1 87 ? 9.602 -1.995 4.938 1.00 70.44 87 GLY A N 1
ATOM 629 C CA . GLY A 1 87 ? 9.525 -0.718 5.667 1.00 70.44 87 GLY A CA 1
ATOM 630 C C . GLY A 1 87 ? 9.774 0.531 4.807 1.00 70.44 87 GLY A C 1
ATOM 631 O O . GLY A 1 87 ? 9.785 1.649 5.328 1.00 70.44 87 GLY A O 1
ATOM 632 N N . GLN A 1 88 ? 9.955 0.370 3.493 1.00 71.81 88 GLN A N 1
ATOM 633 C CA . GLN A 1 88 ? 9.906 1.470 2.535 1.00 71.81 88 GLN A CA 1
ATOM 634 C C . GLN A 1 88 ? 8.454 1.889 2.280 1.00 71.81 88 GLN A C 1
ATOM 636 O O . GLN A 1 88 ? 7.545 1.067 2.251 1.00 71.81 88 GLN A O 1
ATOM 641 N N . ARG A 1 89 ? 8.247 3.188 2.057 1.00 73.06 89 ARG A N 1
ATOM 642 C CA . ARG A 1 89 ? 6.979 3.733 1.565 1.00 73.06 89 ARG A CA 1
ATOM 643 C C . ARG A 1 89 ? 7.132 3.983 0.073 1.00 73.06 89 ARG A C 1
ATOM 645 O O . ARG A 1 89 ? 7.858 4.910 -0.291 1.00 73.06 89 ARG A O 1
ATOM 652 N N . GLU A 1 90 ? 6.477 3.162 -0.736 1.00 77.19 90 GLU A N 1
ATOM 653 C CA . GLU A 1 90 ? 6.510 3.248 -2.195 1.00 77.19 90 GLU A CA 1
ATOM 654 C C . GLU A 1 90 ? 5.128 3.639 -2.722 1.00 77.19 90 GLU A C 1
ATOM 656 O O . GLU A 1 90 ? 4.134 2.963 -2.455 1.00 77.19 90 GLU A O 1
ATOM 661 N N . LEU A 1 91 ? 5.049 4.757 -3.443 1.00 75.19 91 LEU A N 1
ATOM 662 C CA . LEU A 1 91 ? 3.790 5.244 -4.002 1.00 75.19 91 LEU A CA 1
ATOM 663 C C . LEU A 1 91 ? 3.513 4.586 -5.357 1.00 75.19 91 LEU A C 1
ATOM 665 O O . LEU A 1 91 ? 4.261 4.823 -6.296 1.00 75.19 91 LEU A O 1
ATOM 669 N N . ILE A 1 92 ? 2.407 3.853 -5.511 1.00 77.94 92 ILE A N 1
ATOM 670 C CA . ILE A 1 92 ? 1.922 3.442 -6.839 1.00 77.94 92 ILE A CA 1
ATOM 671 C C . ILE A 1 92 ? 0.936 4.485 -7.362 1.00 77.94 92 ILE A C 1
ATOM 673 O O . ILE A 1 92 ? -0.146 4.669 -6.806 1.00 77.94 92 ILE A O 1
ATOM 677 N N . ILE A 1 93 ? 1.289 5.141 -8.461 1.00 77.88 93 ILE A N 1
ATOM 678 C CA . ILE A 1 93 ? 0.500 6.204 -9.086 1.00 77.88 93 ILE A CA 1
ATOM 679 C C . ILE A 1 93 ? 0.339 5.943 -10.586 1.00 77.88 93 ILE A C 1
ATOM 681 O O . ILE A 1 93 ? 1.145 5.258 -11.204 1.00 77.88 93 ILE A O 1
ATOM 685 N N . GLY A 1 94 ? -0.728 6.468 -11.178 1.00 74.56 94 GLY A N 1
ATOM 686 C CA . GLY A 1 94 ? -0.998 6.374 -12.610 1.00 74.56 94 GLY A CA 1
ATOM 687 C C . GLY A 1 94 ? -2.475 6.587 -12.910 1.00 74.56 94 GLY A C 1
ATOM 688 O O . GLY A 1 94 ? -3.301 6.629 -11.989 1.00 74.56 94 GLY A O 1
ATOM 689 N N . ASP A 1 95 ? -2.820 6.657 -14.190 1.00 77.38 95 ASP A N 1
ATOM 690 C CA . ASP A 1 95 ? -4.194 6.908 -14.634 1.00 77.38 95 ASP A CA 1
ATOM 691 C C . ASP A 1 95 ? -5.147 5.747 -14.323 1.00 77.38 95 ASP A C 1
ATOM 693 O O . ASP A 1 95 ? -4.762 4.663 -13.862 1.00 77.38 95 ASP A O 1
ATOM 697 N N . ARG A 1 96 ? -6.448 5.966 -14.518 1.00 75.00 96 ARG A N 1
ATOM 698 C CA . ARG A 1 96 ? -7.452 4.905 -14.370 1.00 75.00 96 ARG A CA 1
ATOM 699 C C . ARG A 1 96 ? -7.093 3.724 -15.289 1.00 75.00 96 ARG A C 1
ATOM 701 O O . ARG A 1 96 ? -6.653 3.922 -16.410 1.00 75.00 96 ARG A O 1
ATOM 708 N N . GLN A 1 97 ? -7.292 2.497 -14.798 1.00 76.00 97 GLN A N 1
ATOM 709 C CA . GLN A 1 97 ? -7.089 1.252 -15.563 1.00 76.00 97 GLN A CA 1
ATOM 710 C C . GLN A 1 97 ? -5.655 0.961 -16.057 1.00 76.00 97 GLN A C 1
ATOM 712 O O . GLN A 1 97 ? -5.468 0.021 -16.816 1.00 76.00 97 GLN A O 1
ATOM 717 N N . THR A 1 98 ? -4.620 1.632 -15.543 1.00 79.50 98 THR A N 1
ATOM 718 C CA . THR A 1 98 ? -3.212 1.353 -15.913 1.00 79.50 98 THR A CA 1
ATOM 719 C C . THR A 1 98 ? -2.575 0.151 -15.200 1.00 79.50 98 THR A C 1
ATOM 721 O O . THR A 1 98 ? -1.386 -0.113 -15.359 1.00 79.50 98 THR A O 1
ATOM 724 N N . GLY A 1 99 ? -3.346 -0.599 -14.402 1.00 80.75 99 GLY A N 1
ATOM 725 C CA . GLY A 1 99 ? -2.861 -1.795 -13.701 1.00 80.75 99 GLY A CA 1
ATOM 726 C C . GLY A 1 99 ? -2.392 -1.582 -12.257 1.00 80.75 99 GLY A C 1
ATOM 727 O O . GLY A 1 99 ? -1.800 -2.495 -11.694 1.00 80.75 99 GLY A O 1
ATOM 728 N N . LYS A 1 100 ? -2.695 -0.438 -11.618 1.00 78.38 100 LYS A N 1
ATOM 729 C CA . LYS A 1 100 ? -2.356 -0.179 -10.196 1.00 78.38 100 LYS A CA 1
ATOM 730 C C . LYS A 1 100 ? -2.796 -1.314 -9.268 1.00 78.38 100 LYS A C 1
ATOM 732 O O . LYS A 1 100 ? -2.029 -1.766 -8.426 1.00 78.38 100 LYS A O 1
ATOM 737 N N . THR A 1 101 ? -4.029 -1.785 -9.458 1.00 76.44 101 THR A N 1
ATOM 738 C CA . THR A 1 101 ? -4.594 -2.895 -8.685 1.00 76.44 101 THR A CA 1
ATOM 739 C C . THR A 1 101 ? -3.878 -4.201 -8.942 1.00 76.44 101 THR A C 1
ATOM 741 O O . THR A 1 101 ? -3.542 -4.860 -7.972 1.00 76.44 101 THR A O 1
ATOM 744 N N . ALA A 1 102 ? -3.566 -4.513 -10.201 1.00 82.81 102 ALA A N 1
ATOM 745 C CA . ALA A 1 102 ? -2.828 -5.721 -10.551 1.00 82.81 102 ALA A CA 1
ATOM 746 C C . ALA A 1 102 ? -1.449 -5.752 -9.875 1.00 82.81 102 ALA A C 1
ATOM 748 O O . ALA A 1 102 ? -1.114 -6.725 -9.216 1.00 82.81 102 ALA A O 1
ATOM 749 N N . VAL A 1 103 ? -0.697 -4.645 -9.931 1.00 82.25 103 VAL A N 1
ATOM 750 C CA . VAL A 1 103 ? 0.632 -4.564 -9.302 1.00 82.25 103 VAL A CA 1
ATOM 751 C C . VAL A 1 103 ? 0.572 -4.842 -7.799 1.00 82.25 103 VAL A C 1
ATOM 753 O O . VAL A 1 103 ? 1.370 -5.608 -7.258 1.00 82.25 103 VAL A O 1
ATOM 756 N N . ALA A 1 104 ? -0.387 -4.225 -7.117 1.00 78.50 104 ALA A N 1
ATOM 757 C CA . ALA A 1 104 ? -0.557 -4.386 -5.683 1.00 78.50 104 ALA A CA 1
ATOM 758 C C . ALA A 1 104 ? -1.090 -5.783 -5.309 1.00 78.50 104 ALA A C 1
ATOM 760 O O . ALA A 1 104 ? -0.593 -6.383 -4.358 1.00 78.50 104 ALA A O 1
ATOM 761 N N . THR A 1 105 ? -2.038 -6.346 -6.068 1.00 78.62 105 THR A N 1
ATOM 762 C CA . THR A 1 105 ? -2.518 -7.716 -5.830 1.00 78.62 105 THR A CA 1
ATOM 763 C C . THR A 1 105 ? -1.429 -8.745 -6.078 1.00 78.62 105 THR A C 1
ATOM 765 O O . THR A 1 105 ? -1.252 -9.622 -5.242 1.00 78.62 105 THR A O 1
ATOM 768 N N . ASP A 1 106 ? -0.658 -8.613 -7.156 1.00 83.75 106 ASP A N 1
ATOM 769 C CA . ASP A 1 106 ? 0.435 -9.535 -7.476 1.00 83.75 106 ASP A CA 1
ATOM 770 C C . ASP A 1 106 ? 1.504 -9.498 -6.382 1.00 83.75 106 ASP A C 1
ATOM 772 O O . ASP A 1 106 ? 1.964 -10.542 -5.928 1.00 83.75 106 ASP A O 1
ATOM 776 N N . THR A 1 107 ? 1.811 -8.303 -5.866 1.00 81.38 107 THR A N 1
ATOM 777 C CA . THR A 1 107 ? 2.741 -8.147 -4.739 1.00 81.38 107 THR A CA 1
ATOM 778 C C . THR A 1 107 ? 2.241 -8.857 -3.481 1.00 81.38 107 THR A C 1
ATOM 780 O O . THR A 1 107 ? 3.027 -9.529 -2.811 1.00 81.38 107 THR A O 1
ATOM 783 N N . ILE A 1 108 ? 0.946 -8.735 -3.159 1.00 77.56 108 ILE A N 1
ATOM 784 C CA . ILE A 1 108 ? 0.335 -9.436 -2.020 1.00 77.56 108 ILE A CA 1
ATOM 785 C C . ILE A 1 108 ? 0.404 -10.946 -2.244 1.00 77.56 108 ILE A C 1
ATOM 787 O O . ILE A 1 108 ? 0.884 -11.656 -1.366 1.00 77.56 108 ILE A O 1
ATOM 791 N N . LEU A 1 109 ? -0.028 -11.436 -3.410 1.00 79.31 109 LEU A N 1
ATOM 792 C CA . LEU A 1 109 ? -0.025 -12.859 -3.761 1.00 79.31 109 LEU A CA 1
ATOM 793 C C . LEU A 1 109 ? 1.389 -13.454 -3.720 1.00 79.31 109 LEU A C 1
ATOM 795 O O . LEU A 1 109 ? 1.575 -14.569 -3.241 1.00 79.31 109 LEU A O 1
ATOM 799 N N . ASN A 1 110 ? 2.409 -12.707 -4.144 1.00 82.94 110 ASN A N 1
ATOM 800 C CA . ASN A 1 110 ? 3.792 -13.176 -4.121 1.00 82.94 110 ASN A CA 1
ATOM 801 C C . ASN A 1 110 ? 4.329 -13.405 -2.695 1.00 82.94 110 ASN A C 1
ATOM 803 O O . ASN A 1 110 ? 5.229 -14.226 -2.503 1.00 82.94 110 ASN A O 1
ATOM 807 N N . GLN A 1 111 ? 3.760 -12.750 -1.675 1.00 74.12 111 GLN A N 1
ATOM 808 C CA . GLN A 1 111 ? 4.125 -13.051 -0.286 1.00 74.12 111 GLN A CA 1
ATOM 809 C C . GLN A 1 111 ? 3.619 -14.434 0.163 1.00 74.12 111 GLN A C 1
ATOM 811 O O . GLN A 1 111 ? 4.227 -15.055 1.034 1.00 74.12 111 GLN A O 1
ATOM 816 N N . GLN A 1 112 ? 2.570 -14.979 -0.470 1.00 67.44 112 GLN A N 1
ATOM 817 C CA . GLN A 1 112 ? 2.082 -16.331 -0.170 1.00 67.44 112 GLN A CA 1
ATOM 818 C C . GLN A 1 112 ? 3.145 -17.382 -0.454 1.00 67.44 112 GLN A C 1
ATOM 820 O O . GLN A 1 112 ? 3.347 -18.289 0.349 1.00 67.44 112 GLN A O 1
ATOM 825 N N . GLY A 1 113 ? 3.834 -17.246 -1.593 1.00 60.62 113 GLY A N 1
ATOM 826 C CA . GLY A 1 113 ? 4.867 -18.185 -2.028 1.00 60.62 113 GLY A CA 1
ATOM 827 C C . GLY A 1 113 ? 6.051 -18.266 -1.063 1.00 60.62 113 GLY A C 1
ATOM 828 O O . GLY A 1 113 ? 6.780 -19.251 -1.080 1.00 60.62 113 GLY A O 1
ATOM 829 N N . GLN A 1 114 ? 6.222 -17.260 -0.200 1.00 60.62 114 GLN A N 1
ATOM 830 C CA . GLN A 1 114 ? 7.240 -17.238 0.852 1.00 60.62 114 GLN A CA 1
ATOM 831 C C . GLN A 1 114 ? 6.730 -17.794 2.192 1.00 60.62 114 GLN A C 1
ATOM 833 O O . GLN A 1 114 ? 7.544 -18.226 3.004 1.00 60.62 114 GLN A O 1
ATOM 838 N N . ASN A 1 115 ? 5.411 -17.791 2.426 1.00 55.12 115 ASN A N 1
ATOM 839 C CA . ASN A 1 115 ? 4.799 -18.067 3.732 1.00 55.12 115 ASN A CA 1
ATOM 840 C C . ASN A 1 115 ? 3.876 -19.306 3.765 1.00 55.12 115 ASN A C 1
ATOM 842 O O . ASN A 1 115 ? 3.270 -19.557 4.803 1.00 55.12 115 ASN A O 1
ATOM 846 N N . GLU A 1 116 ? 3.740 -20.062 2.665 1.00 53.03 116 GLU A N 1
ATOM 847 C CA . GLU A 1 116 ? 2.904 -21.283 2.528 1.00 53.03 116 GLU A CA 1
ATOM 848 C C . GLU A 1 116 ? 1.411 -21.104 2.910 1.00 53.03 116 GLU A C 1
ATOM 850 O O . GLU A 1 116 ? 0.675 -22.077 3.071 1.00 53.03 116 GLU A O 1
ATOM 855 N N . ARG A 1 117 ? 0.937 -19.854 3.030 1.00 55.56 117 ARG A N 1
ATOM 856 C CA . ARG A 1 117 ? -0.406 -19.471 3.509 1.00 55.56 117 ARG A CA 1
ATOM 857 C C . ARG A 1 117 ? -1.245 -18.776 2.435 1.00 55.56 117 ARG A C 1
ATOM 859 O O . ARG A 1 117 ? -0.721 -18.175 1.494 1.00 55.56 117 ARG A O 1
ATOM 866 N N . GLY A 1 118 ? -2.571 -18.812 2.588 1.00 59.72 118 GLY A N 1
ATOM 867 C CA . GLY A 1 118 ? -3.510 -18.030 1.775 1.00 59.72 118 GLY A CA 1
ATOM 868 C C . GLY A 1 118 ? -3.239 -16.516 1.859 1.00 59.72 118 GLY A C 1
ATOM 869 O O . GLY A 1 118 ? -3.001 -16.014 2.949 1.00 59.72 118 GLY A O 1
ATOM 870 N N . ALA A 1 119 ? -3.328 -15.756 0.757 1.00 66.12 119 ALA A N 1
ATOM 871 C CA . ALA A 1 119 ? -3.016 -14.314 0.714 1.00 66.12 119 ALA A CA 1
ATOM 872 C C . ALA A 1 119 ? -3.845 -13.510 1.707 1.00 66.12 119 ALA A C 1
ATOM 874 O O . ALA A 1 119 ? -3.382 -12.558 2.330 1.00 66.12 119 ALA A O 1
ATOM 875 N N . MET A 1 120 ? -5.092 -13.939 1.873 1.00 69.44 120 MET A N 1
ATOM 876 C CA . MET A 1 120 ? -6.003 -13.349 2.832 1.00 69.44 120 MET A CA 1
ATOM 877 C C . MET A 1 120 ? -5.568 -13.626 4.275 1.00 69.44 120 MET A C 1
ATOM 879 O O . MET A 1 120 ? -5.772 -12.770 5.113 1.00 69.44 120 MET A O 1
ATOM 883 N N . GLU A 1 121 ? -4.912 -14.741 4.601 1.00 71.06 121 GLU A N 1
ATOM 884 C CA . GLU A 1 121 ? -4.574 -15.091 5.995 1.00 71.06 121 GLU A CA 1
ATOM 885 C C . GLU A 1 121 ? -3.625 -14.096 6.682 1.00 71.06 121 GLU A C 1
ATOM 887 O O . GLU A 1 121 ? -3.579 -14.042 7.909 1.00 71.06 121 GLU A O 1
ATOM 892 N N . TYR A 1 122 ? -2.891 -13.290 5.913 1.00 71.69 122 TYR A N 1
ATOM 893 C CA . TYR A 1 122 ? -2.007 -12.238 6.424 1.00 71.69 122 TYR A CA 1
ATOM 894 C C . TYR A 1 122 ? -2.367 -10.834 5.911 1.00 71.69 122 TYR A C 1
ATOM 896 O O . TYR A 1 122 ? -1.659 -9.876 6.214 1.00 71.69 122 TYR A O 1
ATOM 904 N N . THR A 1 123 ? -3.465 -10.684 5.164 1.00 68.31 123 THR A N 1
ATOM 905 C CA . THR A 1 123 ? -3.868 -9.399 4.575 1.00 68.31 123 THR A CA 1
ATOM 906 C C . THR A 1 123 ? -5.121 -8.861 5.250 1.00 68.31 123 THR A C 1
ATOM 908 O O . THR A 1 123 ? -6.102 -9.577 5.438 1.00 68.31 123 THR A O 1
ATOM 911 N N . ILE A 1 124 ? -5.109 -7.569 5.574 1.00 79.69 124 ILE A N 1
ATOM 912 C CA . ILE A 1 124 ? -6.301 -6.813 5.966 1.00 79.69 124 ILE A CA 1
ATOM 913 C C . ILE A 1 124 ? -6.658 -5.906 4.799 1.00 79.69 124 ILE A C 1
ATOM 915 O O . ILE A 1 124 ? -5.814 -5.137 4.339 1.00 79.69 124 ILE A O 1
ATOM 919 N N . VAL A 1 125 ? -7.903 -5.972 4.335 1.00 77.25 125 VAL A N 1
ATOM 920 C CA . VAL A 1 125 ? -8.383 -5.091 3.268 1.00 77.25 125 VAL A CA 1
ATOM 921 C C . VAL A 1 125 ? -9.221 -3.987 3.893 1.00 77.25 125 VAL A C 1
ATOM 923 O O . VAL A 1 125 ? -10.313 -4.247 4.394 1.00 77.25 125 VAL A O 1
ATOM 926 N N . VAL A 1 126 ? -8.716 -2.754 3.852 1.00 79.88 126 VAL A N 1
ATOM 927 C CA . VAL A 1 126 ? -9.508 -1.559 4.167 1.00 79.88 126 VAL A CA 1
ATOM 928 C C . VAL A 1 126 ? -10.108 -1.048 2.866 1.00 79.88 126 VAL A C 1
ATOM 930 O O . VAL A 1 126 ? -9.374 -0.605 1.984 1.00 79.88 126 VAL A O 1
ATOM 933 N N . ALA A 1 127 ? -11.425 -1.140 2.733 1.00 76.62 127 ALA A N 1
ATOM 934 C CA . ALA A 1 127 ? -12.137 -0.760 1.525 1.00 76.62 127 ALA A CA 1
ATOM 935 C C . ALA A 1 127 ? -13.182 0.317 1.828 1.00 76.62 127 ALA A C 1
ATOM 937 O O . ALA A 1 127 ? -14.068 0.134 2.660 1.00 76.62 127 ALA A O 1
ATOM 938 N N . GLU A 1 128 ? -13.071 1.427 1.104 1.00 79.31 128 GLU A N 1
ATOM 939 C CA . GLU A 1 128 ? -14.110 2.441 0.976 1.00 79.31 128 GLU A CA 1
ATOM 940 C C . GLU A 1 128 ? -14.396 2.627 -0.509 1.00 79.31 128 GLU A C 1
ATOM 942 O O . GLU A 1 128 ? -13.483 2.830 -1.314 1.00 79.31 128 GLU A O 1
ATOM 947 N N . THR A 1 129 ? -15.662 2.487 -0.875 1.00 76.31 129 THR A N 1
ATOM 948 C CA . THR A 1 129 ? -16.132 2.583 -2.251 1.00 76.31 129 THR A CA 1
ATOM 949 C C . THR A 1 129 ? -16.398 4.042 -2.626 1.00 76.31 129 THR A C 1
ATOM 951 O O . THR A 1 129 ? -16.425 4.937 -1.781 1.00 76.31 129 THR A O 1
ATOM 954 N N . ALA A 1 130 ? -16.542 4.315 -3.925 1.00 70.25 130 ALA A N 1
ATOM 955 C CA . ALA A 1 130 ? -16.702 5.684 -4.424 1.00 70.25 130 ALA A CA 1
ATOM 956 C C . ALA A 1 130 ? -18.027 6.347 -3.997 1.00 70.25 130 ALA A C 1
ATOM 958 O O . ALA A 1 130 ? -18.132 7.570 -4.019 1.00 70.25 130 ALA A O 1
ATOM 959 N N . ASP A 1 131 ? -19.021 5.543 -3.624 1.00 75.94 131 ASP A N 1
ATOM 960 C CA . ASP A 1 131 ? -20.300 5.955 -3.045 1.00 75.94 131 ASP A CA 1
ATOM 961 C C . ASP A 1 131 ? -20.203 6.289 -1.545 1.00 75.94 131 ASP A C 1
ATOM 963 O O . ASP A 1 131 ? -21.079 6.980 -1.028 1.00 75.94 131 ASP A O 1
ATOM 967 N N . SER A 1 132 ? -19.136 5.875 -0.851 1.00 80.06 132 SER A N 1
ATOM 968 C CA . SER A 1 132 ? -18.918 6.237 0.549 1.00 80.06 132 SER A CA 1
ATOM 969 C C . SER A 1 132 ? -18.665 7.744 0.713 1.00 80.06 132 SER A C 1
ATOM 971 O O . SER A 1 132 ? -18.004 8.362 -0.128 1.00 80.06 132 SER A O 1
ATOM 973 N N . PRO A 1 133 ? -19.066 8.350 1.845 1.00 83.62 133 PRO A N 1
ATOM 974 C CA . PRO A 1 133 ? -18.731 9.726 2.198 1.00 83.62 133 PRO A CA 1
ATOM 975 C C . PRO A 1 133 ? -17.244 10.054 2.052 1.00 83.62 133 PRO A C 1
ATOM 977 O O . PRO A 1 133 ? -16.379 9.294 2.495 1.00 83.62 133 PRO A O 1
ATOM 980 N N . ALA A 1 134 ? -16.940 11.253 1.545 1.00 77.69 134 ALA A N 1
ATOM 981 C CA . ALA A 1 134 ? -15.565 11.723 1.349 1.00 77.69 134 ALA A CA 1
ATOM 982 C C . ALA A 1 134 ? -14.707 11.636 2.628 1.00 77.69 134 ALA A C 1
ATOM 984 O O . ALA A 1 134 ? -13.515 11.350 2.561 1.00 77.69 134 ALA A O 1
ATOM 985 N N . THR A 1 135 ? -15.312 11.835 3.804 1.00 83.19 135 THR A N 1
ATOM 986 C CA . THR A 1 135 ? -14.623 11.703 5.096 1.00 83.19 135 THR A CA 1
ATOM 987 C C . THR A 1 135 ? -14.154 10.274 5.369 1.00 83.19 135 THR A C 1
ATOM 989 O O . THR A 1 135 ? -13.073 10.096 5.917 1.00 83.19 135 THR A O 1
ATOM 992 N N . LEU A 1 136 ? -14.931 9.255 4.989 1.00 82.81 136 LEU A N 1
ATOM 993 C CA . LEU A 1 136 ? -14.537 7.854 5.168 1.00 82.81 136 LEU A CA 1
ATOM 994 C C . LEU A 1 136 ? -13.439 7.465 4.179 1.00 82.81 136 LEU A C 1
ATOM 996 O O . LEU A 1 136 ? -12.443 6.876 4.588 1.00 82.81 136 LEU A O 1
ATOM 1000 N N . GLN A 1 137 ? -13.558 7.890 2.918 1.00 73.56 137 GLN A N 1
ATOM 1001 C CA . GLN A 1 137 ? -12.501 7.696 1.919 1.00 73.56 137 GLN A CA 1
ATOM 1002 C C . GLN A 1 137 ? -11.173 8.339 2.358 1.00 73.56 137 GLN A C 1
ATOM 1004 O O . GLN A 1 137 ? -10.108 7.753 2.179 1.00 73.56 137 GLN A O 1
ATOM 1009 N N . TYR A 1 138 ? -11.236 9.523 2.980 1.00 77.75 138 TYR A N 1
ATOM 1010 C CA . TYR A 1 138 ? -10.072 10.193 3.562 1.00 77.75 138 TYR A CA 1
ATOM 1011 C C . TYR A 1 138 ? -9.492 9.440 4.766 1.00 77.75 138 TYR A C 1
ATOM 1013 O O . TYR A 1 138 ? -8.279 9.401 4.939 1.00 77.75 138 TYR A O 1
ATOM 1021 N N . LEU A 1 139 ? -10.341 8.831 5.596 1.00 82.19 139 LEU A N 1
ATOM 1022 C CA . LEU A 1 139 ? -9.928 8.147 6.821 1.00 82.19 139 LEU A CA 1
ATOM 1023 C C . LEU A 1 139 ? -9.330 6.755 6.564 1.00 82.19 139 LEU A C 1
ATOM 1025 O O . LEU A 1 139 ? -8.455 6.321 7.311 1.00 82.19 139 LEU A O 1
ATOM 1029 N N . ALA A 1 140 ? -9.770 6.070 5.505 1.00 77.75 140 ALA A N 1
ATOM 1030 C CA . ALA A 1 140 ? -9.319 4.732 5.121 1.00 77.75 140 ALA A CA 1
ATOM 1031 C C . ALA A 1 140 ? -7.789 4.522 5.197 1.00 77.75 140 ALA A C 1
ATOM 1033 O O . ALA A 1 140 ? -7.367 3.548 5.831 1.00 77.75 140 ALA A O 1
ATOM 1034 N N . PRO A 1 141 ? -6.936 5.408 4.634 1.00 75.00 141 PRO A N 1
ATOM 1035 C CA . PRO A 1 141 ? -5.487 5.270 4.759 1.00 75.00 141 PRO A CA 1
ATOM 1036 C C . PRO A 1 141 ? -4.980 5.313 6.200 1.00 75.00 141 PRO A C 1
ATOM 1038 O O . PRO A 1 141 ? -4.114 4.520 6.566 1.00 75.00 141 PRO A O 1
ATOM 1041 N N . TYR A 1 142 ? -5.525 6.195 7.033 1.00 80.75 142 TYR A N 1
ATOM 1042 C CA . TYR A 1 142 ? -5.107 6.310 8.428 1.00 80.75 142 TYR A CA 1
ATOM 1043 C C . TYR A 1 142 ? -5.517 5.083 9.244 1.00 80.75 142 TYR A C 1
ATOM 1045 O O . TYR A 1 142 ? -4.747 4.594 10.064 1.00 80.75 142 TYR A O 1
ATOM 1053 N N . THR A 1 143 ? -6.693 4.522 8.965 1.00 83.12 143 THR A N 1
ATOM 1054 C CA . THR A 1 143 ? -7.148 3.266 9.576 1.00 83.12 143 THR A CA 1
ATOM 1055 C C . THR A 1 143 ? -6.238 2.102 9.197 1.00 83.12 143 THR A C 1
ATOM 1057 O O . THR A 1 143 ? -5.838 1.325 10.064 1.00 83.12 143 THR A O 1
ATOM 1060 N N . GLY A 1 144 ? -5.852 2.010 7.920 1.00 79.50 144 GLY A N 1
ATOM 1061 C CA . GLY A 1 144 ? -4.869 1.029 7.460 1.00 79.50 144 GLY A CA 1
ATOM 1062 C C . GLY A 1 144 ? -3.519 1.186 8.164 1.00 79.50 144 GLY A C 1
ATOM 1063 O O . GLY A 1 144 ? -2.963 0.201 8.647 1.00 79.50 144 GLY A O 1
ATOM 1064 N N . ALA A 1 145 ? -3.028 2.422 8.295 1.00 76.50 145 ALA A N 1
ATOM 1065 C CA . ALA A 1 145 ? -1.781 2.719 8.994 1.00 76.50 145 ALA A CA 1
ATOM 1066 C C . ALA A 1 145 ? -1.845 2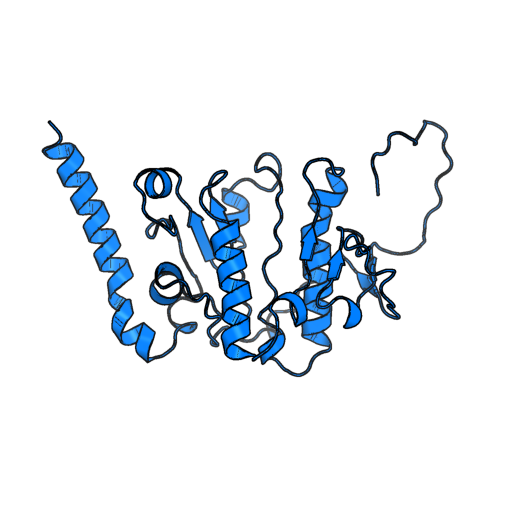.347 10.484 1.00 76.50 145 ALA A C 1
ATOM 1068 O O . ALA A 1 145 ? -0.943 1.682 10.984 1.00 76.50 145 ALA A O 1
ATOM 1069 N N . ALA A 1 146 ? -2.924 2.694 11.187 1.00 82.62 146 ALA A N 1
ATOM 1070 C CA . ALA A 1 146 ? -3.086 2.377 12.604 1.00 82.62 146 ALA A CA 1
ATOM 1071 C C . ALA A 1 146 ? -3.155 0.858 12.872 1.00 82.62 146 ALA A C 1
ATOM 1073 O O . ALA A 1 146 ? -2.590 0.380 13.860 1.00 82.62 146 ALA A O 1
ATOM 1074 N N . LEU A 1 147 ? -3.784 0.080 11.982 1.00 83.38 147 LEU A N 1
ATOM 1075 C CA . LEU A 1 147 ? -3.768 -1.387 12.051 1.00 83.38 147 LEU A CA 1
ATOM 1076 C C . LEU A 1 147 ? -2.378 -1.958 11.762 1.00 83.38 147 LEU A C 1
ATOM 1078 O O . LEU A 1 147 ? -1.917 -2.830 12.493 1.00 83.38 147 LEU A O 1
ATOM 1082 N N . ALA A 1 148 ? -1.686 -1.451 10.741 1.00 76.44 148 ALA A N 1
ATOM 1083 C CA . ALA A 1 148 ? -0.323 -1.876 10.435 1.00 76.44 148 ALA A CA 1
ATOM 1084 C C . ALA A 1 148 ? 0.638 -1.573 11.598 1.00 76.44 148 ALA A C 1
ATOM 1086 O O . ALA A 1 148 ? 1.439 -2.422 11.987 1.00 76.44 148 ALA A O 1
ATOM 1087 N N . GLU A 1 149 ? 0.515 -0.396 12.217 1.00 77.12 149 GLU A N 1
ATOM 1088 C CA . GLU A 1 149 ? 1.294 -0.025 13.396 1.00 77.12 149 GLU A CA 1
ATOM 1089 C C . GLU A 1 149 ? 1.046 -0.967 14.576 1.00 77.12 149 GLU A C 1
ATOM 1091 O O . GLU A 1 149 ? 1.990 -1.299 15.290 1.00 77.12 149 GLU A O 1
ATOM 1096 N N . TYR A 1 150 ? -0.191 -1.425 14.791 1.00 81.88 150 TYR A N 1
ATOM 1097 C CA . TYR A 1 150 ? -0.475 -2.410 15.836 1.00 81.88 150 TYR A CA 1
ATOM 1098 C C . TYR A 1 150 ? 0.399 -3.661 15.675 1.00 81.88 150 TYR A C 1
ATOM 1100 O O . TYR A 1 150 ? 1.091 -4.034 16.626 1.00 81.88 150 TYR A O 1
ATOM 1108 N N . PHE A 1 151 ? 0.455 -4.240 14.470 1.00 77.69 151 PHE A N 1
ATOM 1109 C CA . PHE A 1 151 ? 1.319 -5.390 14.189 1.00 77.69 151 PHE A CA 1
ATOM 1110 C C . PHE A 1 151 ? 2.804 -5.040 14.274 1.00 77.69 151 PHE A C 1
ATOM 1112 O O . PHE A 1 151 ? 3.578 -5.851 14.775 1.00 77.69 151 PHE A O 1
ATOM 1119 N N . MET A 1 152 ? 3.194 -3.830 13.861 1.00 73.75 152 MET A N 1
ATOM 1120 C CA . MET A 1 152 ? 4.572 -3.347 13.971 1.00 73.75 152 MET A CA 1
ATOM 1121 C C . MET A 1 152 ? 5.084 -3.309 15.413 1.00 73.75 152 MET A C 1
ATOM 1123 O O . MET A 1 152 ? 6.255 -3.601 15.642 1.00 73.75 152 MET A O 1
ATOM 1127 N N . TYR A 1 153 ? 4.230 -2.950 16.375 1.00 76.25 153 TYR A N 1
ATOM 1128 C CA . TYR A 1 153 ? 4.618 -2.858 17.785 1.00 76.25 153 TYR A CA 1
ATOM 1129 C C . TYR A 1 153 ? 4.379 -4.144 18.590 1.00 76.25 153 TYR A C 1
ATOM 1131 O O . TYR A 1 153 ? 5.091 -4.359 19.567 1.00 76.25 153 TYR A O 1
ATOM 1139 N N . HIS A 1 154 ? 3.396 -4.975 18.222 1.00 71.50 154 HIS A N 1
ATOM 1140 C CA . HIS A 1 154 ? 2.993 -6.141 19.027 1.00 71.50 154 HIS A CA 1
ATOM 1141 C C . HIS A 1 154 ? 3.533 -7.476 18.526 1.00 71.50 154 HIS A C 1
ATOM 1143 O O . HIS A 1 154 ? 3.765 -8.370 19.341 1.00 71.50 154 HIS A O 1
ATOM 1149 N N . ARG A 1 155 ? 3.751 -7.650 17.217 1.00 60.59 155 ARG A N 1
ATOM 1150 C CA . ARG A 1 155 ? 4.388 -8.875 16.730 1.00 60.59 155 ARG A CA 1
ATOM 1151 C C . ARG A 1 155 ? 5.904 -8.712 16.809 1.00 60.59 155 ARG A C 1
ATOM 1153 O O . ARG A 1 155 ? 6.460 -7.686 16.444 1.00 60.59 155 ARG A O 1
ATOM 1160 N N . LEU A 1 156 ? 6.574 -9.733 17.334 1.00 42.47 156 LEU A N 1
ATOM 1161 C CA . LEU A 1 156 ? 8.036 -9.792 17.451 1.00 42.47 156 LEU A CA 1
ATOM 1162 C C . LEU A 1 156 ? 8.700 -10.346 16.175 1.00 42.47 156 LEU A C 1
ATOM 1164 O O . LEU A 1 156 ? 9.913 -10.226 16.010 1.00 42.47 156 LEU A O 1
ATOM 1168 N N . ASP A 1 157 ? 7.912 -10.896 15.245 1.00 43.72 157 ASP A N 1
ATOM 1169 C CA . ASP A 1 157 ? 8.399 -11.447 13.981 1.00 43.72 157 ASP A CA 1
ATOM 1170 C C . ASP A 1 157 ? 8.409 -10.399 12.867 1.00 43.72 157 ASP A C 1
ATOM 1172 O O . ASP A 1 157 ? 7.480 -10.271 12.068 1.00 43.72 157 ASP A O 1
ATOM 1176 N N . VAL A 1 158 ? 9.532 -9.682 12.792 1.00 39.38 158 VAL A N 1
ATOM 1177 C CA . VAL A 1 158 ? 9.898 -8.667 11.782 1.00 39.38 158 VAL A CA 1
ATOM 1178 C C . VAL A 1 158 ? 9.579 -9.100 10.337 1.00 39.38 158 VAL A C 1
ATOM 1180 O O . VAL A 1 158 ? 9.272 -8.261 9.492 1.00 39.38 158 VAL A O 1
ATOM 1183 N N . LYS A 1 159 ? 9.558 -10.412 10.063 1.00 37.88 159 LYS A N 1
ATOM 1184 C CA . LYS A 1 159 ? 9.273 -10.990 8.742 1.00 37.88 159 LYS A CA 1
ATOM 1185 C C . LYS A 1 159 ? 7.827 -10.817 8.273 1.00 37.88 159 LYS A C 1
ATOM 1187 O O . LYS A 1 159 ? 7.626 -10.514 7.105 1.00 37.88 159 LYS A O 1
ATOM 1192 N N . LEU A 1 160 ? 6.828 -10.951 9.147 1.00 39.50 160 LEU A N 1
ATOM 1193 C CA . LEU A 1 160 ? 5.421 -10.764 8.749 1.00 39.50 160 LEU A CA 1
ATOM 1194 C C . LEU A 1 160 ? 5.005 -9.279 8.770 1.00 39.50 160 LEU A C 1
ATOM 1196 O O . LEU A 1 160 ? 4.007 -8.878 8.183 1.00 39.50 160 LEU A O 1
ATOM 1200 N N . ILE A 1 161 ? 5.783 -8.460 9.480 1.00 39.81 161 ILE A N 1
ATOM 1201 C CA . ILE A 1 161 ? 5.428 -7.105 9.921 1.00 39.81 161 ILE A CA 1
ATOM 1202 C C . ILE A 1 161 ? 5.610 -6.040 8.839 1.00 39.81 161 ILE A C 1
ATOM 1204 O O . ILE A 1 161 ? 5.014 -4.969 8.910 1.00 39.81 161 ILE A O 1
ATOM 1208 N N . GLN A 1 162 ? 6.408 -6.321 7.815 1.00 40.25 162 GLN A N 1
ATOM 1209 C CA . GLN A 1 162 ? 6.702 -5.351 6.761 1.00 40.25 162 GLN A CA 1
ATOM 1210 C C . GLN A 1 162 ? 6.009 -5.668 5.426 1.00 40.25 162 GLN A C 1
ATOM 1212 O O . GLN A 1 162 ? 6.302 -5.017 4.426 1.00 40.25 162 GLN A O 1
ATOM 1217 N N . GLU A 1 163 ? 5.087 -6.637 5.413 1.00 42.69 163 GLU A N 1
ATOM 1218 C CA . GLU A 1 163 ? 4.336 -7.063 4.217 1.00 42.69 163 GLU A CA 1
ATOM 1219 C C . GLU A 1 163 ? 3.029 -6.296 4.006 1.00 42.69 163 GLU A C 1
ATOM 1221 O O . GLU A 1 163 ? 2.401 -6.394 2.954 1.00 42.69 163 GLU A O 1
ATOM 1226 N N . MET A 1 164 ? 2.617 -5.491 4.982 1.00 43.59 164 MET A N 1
ATOM 1227 C CA . MET A 1 164 ? 1.348 -4.779 4.935 1.00 43.59 164 MET A CA 1
ATOM 1228 C C . MET A 1 164 ? 1.540 -3.316 4.558 1.00 43.59 164 MET A C 1
ATOM 1230 O O . MET A 1 164 ? 1.461 -2.433 5.404 1.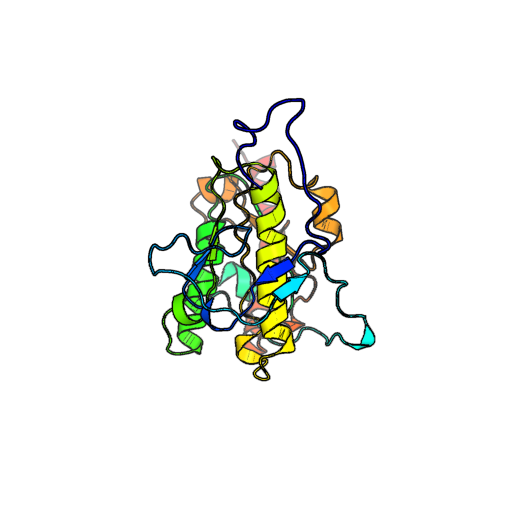00 43.59 164 MET A O 1
ATOM 1234 N N . PHE A 1 165 ? 1.743 -3.045 3.273 1.00 42.06 165 PHE A N 1
ATOM 1235 C CA . PHE A 1 165 ? 1.453 -1.720 2.728 1.00 42.06 165 PHE A CA 1
ATOM 1236 C C . PHE A 1 165 ? 0.876 -1.832 1.316 1.00 42.06 165 PHE A C 1
ATOM 1238 O O . PHE A 1 165 ? 1.547 -1.581 0.326 1.00 42.06 165 PHE A O 1
ATOM 1245 N N . PHE A 1 166 ? -0.414 -2.153 1.236 1.00 40.50 166 PHE A N 1
ATOM 1246 C CA . PHE A 1 166 ? -1.256 -1.672 0.144 1.00 40.50 166 PHE A CA 1
ATOM 1247 C C . PHE A 1 166 ? -2.550 -1.137 0.730 1.00 40.50 166 PHE A C 1
ATOM 1249 O O . PHE A 1 166 ? -3.571 -1.815 0.799 1.00 40.50 166 PHE A O 1
ATOM 1256 N N . ILE A 1 167 ? -2.502 0.121 1.164 1.00 38.00 167 ILE A N 1
ATOM 1257 C CA . ILE A 1 167 ? -3.726 0.900 1.263 1.00 38.00 167 ILE A CA 1
ATOM 1258 C C . ILE A 1 167 ? -4.149 1.161 -0.181 1.00 38.00 167 ILE A C 1
ATOM 1260 O O . ILE A 1 167 ? -3.617 2.045 -0.854 1.00 38.00 167 ILE A O 1
ATOM 1264 N N . PHE A 1 168 ? -5.111 0.383 -0.662 1.00 39.56 168 PHE A N 1
ATOM 1265 C CA . PHE A 1 168 ? -5.917 0.780 -1.802 1.00 39.56 168 PHE A CA 1
ATOM 1266 C C . PHE A 1 168 ? -6.809 1.944 -1.381 1.00 39.56 168 PHE A C 1
ATOM 1268 O O . PHE A 1 168 ? -7.999 1.785 -1.130 1.00 39.56 168 PHE A O 1
ATOM 1275 N N . ALA A 1 169 ? -6.238 3.144 -1.318 1.00 34.69 169 ALA A N 1
ATOM 1276 C CA . ALA A 1 169 ? -7.047 4.336 -1.439 1.00 34.69 169 ALA A CA 1
ATOM 1277 C C . ALA A 1 169 ? -7.451 4.398 -2.915 1.00 34.69 169 ALA A C 1
ATOM 1279 O O . ALA A 1 169 ? -6.760 4.983 -3.746 1.00 34.69 169 ALA A O 1
ATOM 1280 N N . PHE A 1 170 ? -8.572 3.761 -3.260 1.00 39.38 170 PHE A N 1
ATOM 1281 C CA . PHE A 1 170 ? -9.331 4.124 -4.453 1.00 39.38 170 PHE A CA 1
ATOM 1282 C C . PHE A 1 170 ? -9.979 5.492 -4.212 1.00 39.38 170 PHE A C 1
ATOM 1284 O O . PHE A 1 170 ? -11.187 5.646 -4.324 1.00 39.38 170 PHE A O 1
ATOM 1291 N N . THR A 1 171 ? -9.192 6.500 -3.842 1.00 35.50 171 THR A N 1
ATOM 1292 C CA . THR A 1 171 ? -9.653 7.872 -3.934 1.00 35.50 171 THR A CA 1
ATOM 1293 C C . THR A 1 171 ? -9.556 8.246 -5.410 1.00 35.50 171 THR A C 1
ATOM 1295 O O . THR A 1 171 ? -8.476 8.146 -6.005 1.00 35.50 171 THR A O 1
ATOM 1298 N N . PRO A 1 172 ? -10.670 8.631 -6.061 1.00 35.91 172 PRO A N 1
ATOM 1299 C CA . PRO A 1 172 ? -10.588 9.314 -7.338 1.00 35.91 172 PRO A CA 1
ATOM 1300 C C . PRO A 1 172 ? -9.602 10.471 -7.170 1.00 35.91 172 PRO A C 1
ATOM 1302 O O . PRO A 1 172 ? -9.676 11.223 -6.196 1.00 35.91 172 PRO A O 1
ATOM 1305 N N . LEU A 1 173 ? -8.658 10.569 -8.101 1.00 40.88 173 LEU A N 1
ATOM 1306 C CA . LEU A 1 173 ? -7.500 11.469 -8.130 1.00 40.88 173 LEU A CA 1
ATOM 1307 C C . LEU A 1 173 ? -7.854 12.977 -8.075 1.00 40.88 173 LEU A C 1
ATOM 1309 O O . LEU A 1 173 ? -7.016 13.823 -8.355 1.00 40.88 173 LEU A O 1
ATOM 1313 N N . GLU A 1 174 ? -9.085 13.354 -7.739 1.00 36.19 174 GLU A N 1
ATOM 1314 C CA . GLU A 1 174 ? -9.545 14.740 -7.770 1.00 36.19 174 GLU A CA 1
ATOM 1315 C C . GLU A 1 174 ? -9.310 15.501 -6.458 1.00 36.19 174 GLU A C 1
ATOM 1317 O O . GLU A 1 174 ? -9.370 16.729 -6.465 1.00 36.19 174 GLU A O 1
ATOM 1322 N N . ARG A 1 175 ? -9.019 14.834 -5.325 1.00 35.38 175 ARG A N 1
ATOM 1323 C CA . ARG A 1 175 ? -8.894 15.541 -4.026 1.00 35.38 175 ARG A CA 1
ATOM 1324 C C . ARG A 1 175 ? -7.729 15.168 -3.108 1.00 35.38 175 ARG A C 1
ATOM 1326 O O . ARG A 1 175 ? -7.470 15.917 -2.168 1.00 35.38 175 ARG A O 1
ATOM 1333 N N . ALA A 1 176 ? -6.997 14.085 -3.352 1.00 36.19 176 ALA A N 1
ATOM 1334 C CA . ALA A 1 176 ? -5.885 13.691 -2.486 1.00 36.19 176 ALA A CA 1
ATOM 1335 C C . ALA A 1 176 ? -4.544 14.182 -3.055 1.00 36.19 176 ALA A C 1
ATOM 1337 O O . ALA A 1 176 ? -3.956 13.507 -3.886 1.00 36.19 176 ALA A O 1
ATOM 1338 N N . ALA A 1 177 ? -4.094 15.346 -2.568 1.00 34.66 177 ALA A N 1
ATOM 1339 C CA . ALA A 1 177 ? -2.767 15.948 -2.751 1.00 34.66 177 ALA A CA 1
ATOM 1340 C C . ALA A 1 177 ? -2.314 16.199 -4.207 1.00 34.66 177 ALA A C 1
ATOM 1342 O O . ALA A 1 177 ? -2.256 15.313 -5.052 1.00 34.66 177 ALA A O 1
ATOM 1343 N N . LYS A 1 178 ? -1.897 17.438 -4.502 1.00 29.41 178 LYS A N 1
ATOM 1344 C CA . LYS A 1 178 ? -1.168 17.735 -5.744 1.00 29.41 178 LYS A CA 1
ATOM 1345 C C . LYS A 1 178 ? 0.001 16.740 -5.879 1.00 29.41 178 LYS A C 1
ATOM 1347 O O . LYS A 1 178 ? 0.705 16.547 -4.885 1.00 29.41 178 LYS A O 1
ATOM 1352 N N . PRO A 1 179 ? 0.278 16.188 -7.077 1.00 34.47 179 PRO A N 1
ATOM 1353 C CA . PRO A 1 179 ? 1.384 15.249 -7.294 1.00 34.47 179 PRO A CA 1
ATOM 1354 C C . PRO A 1 179 ? 2.705 15.737 -6.679 1.00 34.47 179 PRO A C 1
ATOM 1356 O O . PRO A 1 179 ? 3.475 14.959 -6.126 1.00 34.47 179 PRO A O 1
ATOM 1359 N N . SER A 1 180 ? 2.926 17.056 -6.693 1.00 36.28 180 SER A N 1
ATOM 1360 C CA . SER A 1 180 ? 4.109 17.722 -6.151 1.00 36.28 180 SER A CA 1
ATOM 1361 C C . SER A 1 180 ? 4.299 17.597 -4.632 1.00 36.28 180 SER A C 1
ATOM 1363 O O . SER A 1 180 ? 5.442 17.595 -4.189 1.00 36.28 180 SER A O 1
ATOM 1365 N N . SER A 1 181 ? 3.236 17.502 -3.820 1.00 33.28 181 SER A N 1
ATOM 1366 C CA . SER A 1 181 ? 3.375 17.389 -2.356 1.00 33.28 181 SER A CA 1
ATOM 1367 C C . SER A 1 181 ? 3.585 15.942 -1.897 1.00 33.28 181 SER A C 1
ATOM 1369 O O . SER A 1 181 ? 4.385 15.700 -1.000 1.00 33.28 181 SER A O 1
ATOM 1371 N N . SER A 1 182 ? 2.957 14.964 -2.558 1.00 41.50 182 SER A N 1
ATOM 1372 C CA . SER A 1 182 ? 3.153 13.532 -2.270 1.00 41.50 182 SER A CA 1
ATOM 1373 C C . SER A 1 182 ? 4.492 12.981 -2.783 1.00 41.50 182 SER A C 1
ATOM 1375 O O . SER A 1 182 ? 5.039 12.052 -2.191 1.00 41.50 182 SER A O 1
ATOM 1377 N N . LEU A 1 183 ? 5.061 13.572 -3.844 1.00 43.00 183 LEU A N 1
ATOM 1378 C CA . LEU A 1 183 ? 6.409 13.249 -4.346 1.00 43.00 183 LEU A CA 1
ATOM 1379 C C . LEU A 1 183 ? 7.526 13.631 -3.351 1.00 43.00 183 LEU A C 1
ATOM 1381 O O . LEU A 1 183 ? 8.610 13.046 -3.380 1.00 43.00 183 LEU A O 1
ATOM 1385 N N . GLY A 1 184 ? 7.279 14.596 -2.457 1.00 32.31 184 GLY A N 1
ATOM 1386 C CA . GLY A 1 184 ? 8.243 15.028 -1.439 1.00 32.31 184 GLY A CA 1
ATOM 1387 C C . GLY A 1 184 ? 8.395 14.032 -0.284 1.00 32.31 184 GLY A C 1
ATOM 1388 O O . GLY A 1 184 ? 9.517 13.726 0.127 1.00 32.31 184 GLY A O 1
ATOM 1389 N N . GLU A 1 185 ? 7.280 13.478 0.198 1.00 46.22 185 GLU A N 1
ATOM 1390 C CA . GLU A 1 185 ? 7.230 12.656 1.417 1.00 46.22 185 GLU A CA 1
ATOM 1391 C C . GLU A 1 185 ? 7.438 11.148 1.188 1.00 46.22 185 GLU A C 1
ATOM 1393 O O . GLU A 1 185 ? 7.831 10.439 2.123 1.00 46.22 185 GLU A O 1
ATOM 1398 N N . GLY A 1 186 ? 7.195 10.649 -0.030 1.00 51.59 186 GLY A N 1
ATOM 1399 C CA . GLY A 1 186 ? 7.401 9.246 -0.400 1.00 51.59 186 GLY A CA 1
ATOM 1400 C C . GLY A 1 186 ? 8.883 8.873 -0.489 1.00 51.59 186 GLY A C 1
ATOM 1401 O O . GLY A 1 186 ? 9.696 9.635 -1.004 1.00 51.59 186 GLY A O 1
ATOM 1402 N N . ASN A 1 187 ? 9.251 7.679 -0.015 1.00 61.06 187 ASN A N 1
ATOM 1403 C CA . ASN A 1 187 ? 10.610 7.145 -0.176 1.00 61.06 187 ASN A CA 1
ATOM 1404 C C . ASN A 1 187 ? 10.835 6.542 -1.580 1.00 61.06 187 ASN A C 1
ATOM 1406 O O . ASN A 1 187 ? 11.882 5.951 -1.831 1.00 61.06 187 ASN A O 1
ATOM 1410 N N . GLY A 1 188 ? 9.880 6.722 -2.490 1.00 72.19 188 GLY A N 1
ATOM 1411 C CA . GLY A 1 188 ? 9.925 6.324 -3.888 1.00 72.19 188 GLY A CA 1
ATOM 1412 C C . GLY A 1 188 ? 8.533 6.349 -4.521 1.00 72.19 188 GLY A C 1
ATOM 1413 O O . GLY A 1 188 ? 7.526 6.557 -3.828 1.00 72.19 188 GLY A O 1
ATOM 1414 N N . G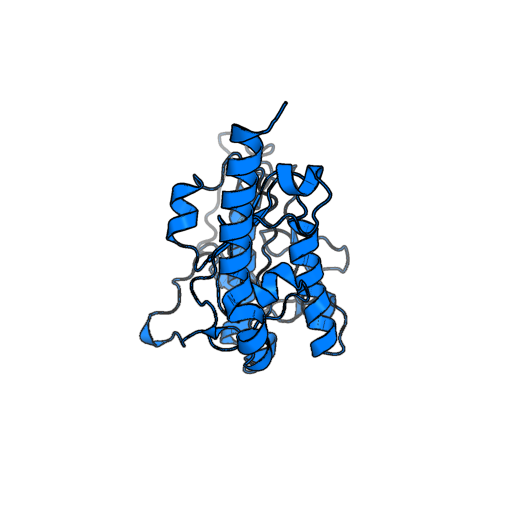LN A 1 189 ? 8.483 6.173 -5.837 1.00 79.56 189 GLN A N 1
ATOM 1415 C CA . GLN A 1 189 ? 7.257 6.057 -6.607 1.00 79.56 189 GLN A CA 1
ATOM 1416 C C . GLN A 1 189 ? 7.398 5.075 -7.778 1.00 79.56 189 GLN A C 1
ATOM 1418 O O . GLN A 1 189 ? 8.411 5.051 -8.478 1.00 79.56 189 GLN A O 1
ATOM 1423 N N . ILE A 1 190 ? 6.314 4.360 -8.058 1.00 84.81 190 ILE A N 1
ATOM 1424 C CA . ILE A 1 190 ? 6.068 3.571 -9.261 1.00 84.81 190 ILE A CA 1
ATOM 1425 C C . ILE A 1 190 ? 4.977 4.289 -10.053 1.00 84.81 190 ILE A C 1
ATOM 1427 O O . ILE A 1 190 ? 3.831 4.384 -9.612 1.00 84.81 190 ILE A O 1
ATOM 1431 N N . PHE A 1 191 ? 5.338 4.800 -11.226 1.00 86.38 191 PHE A N 1
ATOM 1432 C CA . PHE A 1 191 ? 4.428 5.491 -12.129 1.00 86.38 191 PHE A CA 1
ATOM 1433 C C . PHE A 1 191 ? 3.975 4.557 -13.253 1.00 86.38 191 PHE A C 1
ATOM 1435 O O . PHE A 1 191 ? 4.794 4.079 -14.041 1.00 86.38 191 PHE A O 1
ATOM 1442 N N . LEU A 1 192 ? 2.667 4.324 -13.342 1.00 84.69 192 LEU A N 1
ATOM 1443 C CA . LEU A 1 192 ? 2.034 3.541 -14.395 1.00 84.69 192 LEU A CA 1
ATOM 1444 C C . LEU A 1 192 ? 1.483 4.464 -15.488 1.00 84.69 192 LEU A C 1
ATOM 1446 O O . LEU A 1 192 ? 0.546 5.228 -15.246 1.00 84.69 192 LEU A O 1
ATOM 1450 N N . SER A 1 193 ? 2.062 4.376 -16.685 1.00 86.62 193 SER A N 1
ATOM 1451 C CA . SER A 1 193 ? 1.713 5.208 -17.841 1.00 86.62 193 SER A CA 1
ATOM 1452 C C . SER A 1 193 ? 0.572 4.594 -18.655 1.00 86.62 193 SER A C 1
ATOM 1454 O O . SER A 1 193 ? 0.578 3.397 -18.948 1.00 86.62 193 SER A O 1
ATOM 1456 N N . ALA A 1 194 ? -0.390 5.429 -19.057 1.00 86.19 194 ALA A N 1
ATOM 1457 C CA . ALA A 1 194 ? -1.441 5.035 -19.989 1.00 86.19 194 ALA A CA 1
ATOM 1458 C C . ALA A 1 194 ? -0.884 4.703 -21.384 1.00 86.19 194 ALA A C 1
ATOM 1460 O O . ALA A 1 194 ? -1.336 3.741 -21.997 1.00 86.19 194 ALA A O 1
ATOM 1461 N N . ASP A 1 195 ? 0.133 5.427 -21.854 1.00 88.06 195 ASP A N 1
ATOM 1462 C CA . ASP A 1 195 ? 0.728 5.212 -23.180 1.00 88.06 195 ASP A CA 1
ATOM 1463 C C . ASP A 1 195 ? 1.384 3.833 -23.281 1.00 88.06 195 ASP A C 1
ATOM 1465 O O . ASP A 1 195 ? 1.098 3.074 -24.206 1.00 88.06 195 ASP A O 1
ATOM 1469 N N . LEU A 1 196 ? 2.184 3.459 -22.273 1.00 88.69 196 LEU A N 1
ATOM 1470 C CA . LEU A 1 196 ? 2.790 2.124 -22.193 1.00 88.69 196 LEU A CA 1
ATOM 1471 C C . LEU A 1 196 ? 1.719 1.030 -22.119 1.00 88.69 196 LEU A C 1
ATOM 1473 O O . LEU A 1 196 ? 1.838 -0.006 -22.773 1.00 88.69 196 LEU A O 1
ATOM 1477 N N . PHE A 1 197 ? 0.649 1.273 -21.359 1.00 90.19 197 PHE A N 1
ATOM 1478 C CA . PHE A 1 197 ? -0.463 0.334 -21.247 1.00 90.19 197 PHE A CA 1
ATOM 1479 C C . PHE A 1 197 ? -1.185 0.133 -22.590 1.00 90.19 197 PHE A C 1
ATOM 1481 O O . PHE A 1 197 ? -1.487 -1.005 -22.960 1.00 90.19 197 PHE A O 1
ATOM 1488 N N . ASN A 1 198 ? -1.429 1.221 -23.326 1.00 89.06 198 ASN A N 1
ATOM 1489 C CA . ASN A 1 198 ? -2.075 1.217 -24.639 1.00 89.06 198 ASN A CA 1
ATOM 1490 C C . ASN A 1 198 ? -1.185 0.589 -25.722 1.00 89.06 198 ASN A C 1
ATOM 1492 O O . ASN A 1 198 ? -1.700 -0.059 -26.629 1.00 89.06 198 ASN A O 1
ATOM 1496 N N . ALA A 1 199 ? 0.139 0.700 -25.585 1.00 89.88 199 ALA A N 1
ATOM 1497 C CA . ALA A 1 199 ? 1.122 0.008 -26.419 1.00 89.88 199 ALA A CA 1
ATOM 1498 C C . ALA A 1 199 ? 1.245 -1.501 -26.108 1.00 89.88 199 ALA A C 1
ATOM 1500 O O . ALA A 1 199 ? 2.031 -2.205 -26.738 1.00 89.88 199 ALA A O 1
ATOM 1501 N N . GLY A 1 200 ? 0.487 -2.016 -25.134 1.00 91.75 200 GLY A N 1
ATOM 1502 C CA . GLY A 1 200 ? 0.490 -3.430 -24.754 1.00 91.75 200 GLY A CA 1
ATOM 1503 C C . GLY A 1 200 ? 1.590 -3.826 -23.762 1.00 91.75 200 GLY A C 1
ATOM 1504 O O . GLY A 1 200 ? 1.684 -5.001 -23.409 1.00 91.75 200 GLY A O 1
ATOM 1505 N N . ILE A 1 201 ? 2.385 -2.877 -23.259 1.00 89.75 201 ILE A N 1
ATOM 1506 C CA . ILE A 1 201 ? 3.455 -3.136 -22.289 1.00 89.75 201 ILE A CA 1
ATOM 1507 C C . ILE A 1 201 ? 2.848 -3.250 -20.887 1.00 89.75 201 ILE A C 1
ATOM 1509 O O . ILE A 1 201 ? 2.235 -2.311 -20.372 1.00 89.75 201 ILE A O 1
ATOM 1513 N N . ARG A 1 202 ? 3.009 -4.417 -20.249 1.00 90.75 202 ARG A N 1
ATOM 1514 C CA . ARG A 1 202 ? 2.459 -4.711 -18.915 1.00 90.75 202 ARG A CA 1
ATOM 1515 C C . ARG A 1 202 ? 3.489 -5.447 -18.037 1.00 90.75 202 ARG A C 1
ATOM 1517 O O . ARG A 1 202 ? 4.070 -6.416 -18.518 1.00 90.75 202 ARG A O 1
ATOM 1524 N N . PRO A 1 203 ? 3.689 -5.048 -16.763 1.00 90.56 203 PRO A N 1
ATOM 1525 C CA . PRO A 1 203 ? 3.100 -3.875 -16.110 1.00 90.56 203 PRO A CA 1
ATOM 1526 C C . PRO A 1 203 ? 3.601 -2.568 -16.749 1.00 90.56 203 PRO A C 1
ATOM 1528 O O . PRO A 1 203 ? 4.756 -2.470 -17.152 1.00 90.56 203 PRO A O 1
ATOM 1531 N N . ALA A 1 204 ? 2.717 -1.571 -16.858 1.00 91.19 204 ALA A N 1
ATOM 1532 C CA . ALA A 1 204 ? 2.931 -0.346 -17.640 1.00 91.19 204 ALA A CA 1
ATOM 1533 C C . ALA A 1 204 ? 3.821 0.686 -16.919 1.00 91.19 204 ALA A C 1
ATOM 1535 O O . ALA A 1 204 ? 3.465 1.854 -16.777 1.00 91.19 204 ALA A O 1
ATOM 1536 N N . ILE A 1 205 ? 4.961 0.237 -16.398 1.00 89.69 205 ILE A N 1
ATOM 1537 C CA . ILE A 1 205 ? 5.838 1.020 -15.530 1.00 89.69 205 ILE A CA 1
ATOM 1538 C C . ILE A 1 205 ? 6.709 1.951 -16.365 1.00 89.69 205 ILE A C 1
ATOM 1540 O O . ILE A 1 205 ? 7.526 1.507 -17.168 1.00 89.69 205 ILE A O 1
ATOM 1544 N N . ASN A 1 206 ? 6.600 3.252 -16.108 1.00 88.06 206 ASN A N 1
ATOM 1545 C CA . ASN A 1 206 ? 7.524 4.227 -16.661 1.00 88.06 206 ASN A CA 1
ATOM 1546 C C . ASN A 1 206 ? 8.813 4.246 -15.828 1.00 88.06 206 ASN A C 1
ATOM 1548 O O . ASN A 1 206 ? 8.852 4.802 -14.728 1.00 88.06 206 ASN A O 1
ATOM 1552 N N . VAL A 1 207 ? 9.873 3.641 -16.359 1.00 84.88 207 VAL A N 1
ATOM 1553 C CA . VAL A 1 207 ? 11.167 3.477 -15.675 1.00 84.88 207 VAL A CA 1
ATOM 1554 C C . VAL A 1 207 ? 11.882 4.812 -15.425 1.00 84.88 207 VAL A C 1
ATOM 1556 O O . VAL A 1 207 ? 12.599 4.938 -14.430 1.00 84.88 207 VAL A O 1
ATOM 1559 N N . GLY A 1 208 ? 11.675 5.810 -16.291 1.00 82.00 208 GLY A N 1
ATOM 1560 C CA . GLY A 1 208 ? 12.294 7.133 -16.165 1.00 82.00 208 GLY A CA 1
ATOM 1561 C C . GLY A 1 208 ? 11.714 7.958 -15.015 1.00 82.00 208 GLY A C 1
ATOM 1562 O O . GLY A 1 208 ? 12.451 8.643 -14.312 1.00 82.00 208 GLY A O 1
ATOM 1563 N N . ILE A 1 209 ? 10.402 7.853 -14.786 1.00 83.81 209 ILE A N 1
ATOM 1564 C CA . ILE A 1 209 ? 9.698 8.583 -13.717 1.00 83.81 209 ILE A CA 1
ATOM 1565 C C . ILE A 1 209 ? 9.720 7.807 -12.391 1.00 83.81 209 ILE A C 1
ATOM 1567 O O . ILE A 1 209 ? 9.717 8.407 -11.312 1.00 83.81 209 ILE A O 1
ATOM 1571 N N . SER A 1 210 ? 9.736 6.475 -12.456 1.00 85.06 210 SER A N 1
ATOM 1572 C CA . SER A 1 210 ? 9.684 5.619 -11.271 1.00 85.06 210 SER A CA 1
ATOM 1573 C C . SER A 1 210 ? 11.041 5.528 -10.570 1.00 85.06 210 SER A C 1
ATOM 1575 O O . SER A 1 210 ? 12.080 5.289 -11.195 1.00 85.06 210 SER A O 1
ATOM 1577 N N . VAL A 1 211 ? 11.061 5.688 -9.250 1.00 87.00 211 VAL A N 1
ATOM 1578 C CA . VAL A 1 211 ? 12.288 5.778 -8.447 1.00 87.00 211 VAL A CA 1
ATOM 1579 C C . VAL A 1 211 ? 12.074 5.124 -7.092 1.00 87.00 211 VAL A C 1
ATOM 1581 O O . VAL A 1 211 ? 11.129 5.466 -6.408 1.00 87.00 211 VAL A O 1
ATOM 1584 N N . SER A 1 212 ? 13.023 4.296 -6.656 1.00 84.94 212 SER A N 1
ATOM 1585 C CA . SER A 1 212 ? 13.138 3.839 -5.267 1.00 84.94 212 SER A CA 1
ATOM 1586 C C . SER A 1 212 ? 14.318 4.562 -4.613 1.00 84.94 212 SER A C 1
ATOM 1588 O O . SER A 1 212 ? 15.444 4.455 -5.108 1.00 84.94 212 SER A O 1
ATOM 1590 N N . ARG A 1 213 ? 14.099 5.314 -3.520 1.00 80.88 213 ARG A N 1
ATOM 1591 C CA . ARG A 1 213 ? 15.189 6.025 -2.813 1.00 80.88 213 ARG A CA 1
ATOM 1592 C C . ARG A 1 213 ? 16.055 5.087 -1.972 1.00 80.88 213 ARG A C 1
ATOM 1594 O O . ARG A 1 213 ? 17.196 5.428 -1.682 1.00 80.88 213 ARG A O 1
ATOM 1601 N N . VAL A 1 214 ? 15.539 3.915 -1.592 1.00 79.19 214 VAL A N 1
ATOM 1602 C CA . VAL A 1 214 ? 16.348 2.856 -0.958 1.00 79.19 214 VAL A CA 1
ATOM 1603 C C . VAL A 1 214 ? 17.298 2.230 -1.984 1.00 79.19 214 VAL A C 1
ATOM 1605 O O . VAL A 1 214 ? 18.433 1.872 -1.664 1.00 79.19 214 VAL A O 1
ATOM 1608 N N . GLY A 1 215 ? 16.858 2.146 -3.243 1.00 82.06 215 GLY A N 1
ATOM 1609 C CA . GLY A 1 215 ? 17.664 1.665 -4.357 1.00 82.06 215 GLY A CA 1
ATOM 1610 C C . GLY A 1 215 ? 18.155 0.232 -4.147 1.00 82.06 215 GLY A C 1
ATOM 1611 O O . GLY A 1 215 ? 17.498 -0.594 -3.515 1.00 82.06 215 GLY A O 1
ATOM 1612 N N . SER A 1 216 ? 19.350 -0.072 -4.658 1.00 81.19 216 SER A N 1
ATOM 1613 C CA . SER A 1 216 ? 19.907 -1.436 -4.625 1.00 81.19 216 SER A CA 1
ATOM 1614 C C . SER A 1 216 ? 20.191 -1.999 -3.222 1.00 81.19 216 SER A C 1
ATOM 1616 O O . SER A 1 216 ? 20.578 -3.161 -3.116 1.00 81.19 216 SER A O 1
ATOM 1618 N N . ALA A 1 217 ? 20.034 -1.209 -2.150 1.00 82.88 217 ALA A N 1
ATOM 1619 C CA . ALA A 1 217 ? 20.116 -1.714 -0.778 1.00 82.88 217 ALA A CA 1
ATOM 1620 C C . ALA A 1 217 ? 18.966 -2.681 -0.452 1.00 82.88 217 ALA A C 1
ATOM 1622 O O . ALA A 1 217 ? 19.138 -3.566 0.376 1.00 82.88 217 ALA A O 1
ATOM 1623 N N . ALA A 1 218 ? 17.836 -2.551 -1.150 1.00 81.44 218 ALA A N 1
ATOM 1624 C CA . ALA A 1 218 ? 16.683 -3.440 -1.054 1.00 81.44 218 ALA A CA 1
ATOM 1625 C C . ALA A 1 218 ? 16.709 -4.585 -2.086 1.00 81.44 218 ALA A C 1
ATOM 1627 O O . ALA A 1 218 ? 15.666 -5.150 -2.398 1.00 81.44 218 ALA A O 1
ATOM 1628 N N . GLN A 1 219 ? 17.870 -4.922 -2.663 1.00 86.38 219 GLN A N 1
ATOM 1629 C CA . GLN A 1 219 ? 18.002 -6.022 -3.624 1.00 86.38 219 GLN A CA 1
ATOM 1630 C C . GLN A 1 219 ? 18.877 -7.144 -3.086 1.00 86.38 219 GLN A C 1
ATOM 1632 O O . GLN A 1 219 ? 19.913 -6.916 -2.460 1.00 86.38 219 GLN A O 1
ATOM 1637 N N . ILE A 1 220 ? 18.510 -8.379 -3.431 1.00 88.44 220 ILE A N 1
ATOM 1638 C CA . ILE A 1 220 ? 19.398 -9.523 -3.240 1.00 88.44 220 ILE A CA 1
ATOM 1639 C C . ILE A 1 220 ? 20.656 -9.366 -4.104 1.00 88.44 220 ILE A C 1
ATOM 1641 O O . ILE A 1 220 ? 20.624 -8.806 -5.204 1.00 88.44 220 ILE A O 1
ATOM 1645 N N . LYS A 1 221 ? 21.777 -9.914 -3.625 1.00 88.94 221 LYS A N 1
ATOM 1646 C CA . LYS A 1 221 ? 23.088 -9.783 -4.280 1.00 88.94 221 LYS A CA 1
ATOM 1647 C C . LYS A 1 221 ? 23.069 -10.230 -5.747 1.00 88.94 221 LYS A C 1
ATOM 1649 O O . LYS A 1 221 ? 23.662 -9.557 -6.583 1.00 88.94 221 LYS A O 1
ATOM 1654 N N . ALA A 1 222 ? 22.367 -11.324 -6.049 1.00 90.44 222 ALA A N 1
ATOM 1655 C CA . ALA A 1 222 ? 22.225 -11.839 -7.409 1.00 90.44 222 ALA A CA 1
ATOM 1656 C C . ALA A 1 222 ? 21.491 -10.843 -8.323 1.00 90.44 222 ALA A C 1
ATOM 1658 O O . ALA A 1 222 ? 22.013 -10.473 -9.369 1.00 90.44 222 ALA A O 1
ATOM 1659 N N . MET A 1 223 ? 20.337 -10.324 -7.892 1.00 89.62 223 MET A N 1
ATOM 1660 C CA . MET A 1 223 ? 19.567 -9.338 -8.660 1.00 89.62 223 MET A CA 1
ATOM 1661 C C . MET A 1 223 ? 20.388 -8.075 -8.927 1.00 89.62 223 MET A C 1
ATOM 1663 O O . MET A 1 223 ? 20.424 -7.589 -10.051 1.00 89.62 223 MET A O 1
ATOM 1667 N N . LYS A 1 224 ? 21.134 -7.592 -7.929 1.00 88.56 224 LYS A N 1
ATOM 1668 C CA . LYS A 1 224 ? 22.007 -6.421 -8.082 1.00 88.56 224 LYS A CA 1
ATOM 1669 C C . LYS A 1 224 ? 23.087 -6.613 -9.156 1.00 88.56 224 LYS A C 1
ATOM 1671 O O . LYS A 1 224 ? 23.425 -5.658 -9.851 1.00 88.56 224 LYS A O 1
ATOM 1676 N N . GLN A 1 225 ? 23.628 -7.825 -9.297 1.00 87.81 225 GLN A N 1
ATOM 1677 C CA . GLN A 1 225 ? 24.633 -8.132 -10.321 1.00 87.81 225 GLN A CA 1
ATOM 1678 C C . GLN A 1 225 ? 24.048 -8.116 -11.735 1.00 87.81 225 GLN A C 1
ATOM 1680 O O . GLN A 1 225 ? 24.713 -7.645 -12.653 1.00 87.81 225 GLN A O 1
ATOM 1685 N N . VAL A 1 226 ? 22.816 -8.603 -11.905 1.00 88.94 226 VAL A N 1
ATOM 1686 C CA . VAL A 1 226 ? 22.192 -8.755 -13.228 1.00 88.94 226 VAL A CA 1
ATOM 1687 C C . VAL A 1 226 ? 21.452 -7.484 -13.659 1.00 88.94 226 VAL A C 1
ATOM 1689 O O . VAL A 1 226 ? 21.561 -7.063 -14.804 1.00 88.94 226 VAL A O 1
ATOM 1692 N N . ALA A 1 227 ? 20.740 -6.829 -12.741 1.00 87.56 227 ALA A N 1
ATOM 1693 C CA . ALA A 1 227 ? 19.884 -5.679 -13.035 1.00 87.56 227 ALA A CA 1
ATOM 1694 C C . ALA A 1 227 ? 20.568 -4.314 -12.842 1.00 87.56 227 ALA A C 1
ATOM 1696 O O . ALA A 1 227 ? 19.988 -3.284 -13.179 1.00 87.56 227 ALA A O 1
ATOM 1697 N N . GLY A 1 228 ? 21.804 -4.275 -12.328 1.00 82.44 228 GLY A N 1
ATOM 1698 C CA . GLY A 1 228 ? 22.479 -3.025 -11.959 1.00 82.44 228 GLY A CA 1
ATOM 1699 C C . GLY A 1 228 ? 22.644 -2.013 -13.102 1.00 82.44 228 GLY A C 1
ATOM 1700 O O . GLY A 1 228 ? 22.685 -0.813 -12.842 1.00 82.44 228 GLY A O 1
ATOM 1701 N N . LYS A 1 229 ? 22.707 -2.479 -14.358 1.00 86.50 229 LYS A N 1
ATOM 1702 C CA . LYS A 1 229 ? 22.794 -1.626 -15.560 1.00 86.50 229 LYS A CA 1
ATOM 1703 C C . LYS A 1 229 ? 21.467 -1.455 -16.300 1.00 86.50 229 LYS A C 1
ATOM 1705 O O . LYS A 1 229 ? 21.325 -0.506 -17.065 1.00 86.50 229 LYS A O 1
ATOM 1710 N N . LEU A 1 230 ? 20.485 -2.313 -16.024 1.00 87.25 230 LEU A N 1
ATOM 1711 C CA . LEU A 1 230 ? 19.245 -2.425 -16.795 1.00 87.25 230 LEU A CA 1
ATOM 1712 C C . LEU A 1 230 ? 18.470 -1.104 -16.853 1.00 87.25 230 LEU A C 1
ATOM 1714 O O . LEU A 1 230 ? 18.004 -0.692 -17.911 1.00 87.25 230 LEU A O 1
ATOM 1718 N N . LYS A 1 231 ? 18.375 -0.403 -15.717 1.00 82.25 231 LYS A N 1
ATOM 1719 C CA . LYS A 1 231 ? 17.673 0.884 -15.647 1.00 82.25 231 LYS A CA 1
ATOM 1720 C C . LYS A 1 231 ? 18.326 1.952 -16.532 1.00 82.25 231 LYS A C 1
ATOM 1722 O O . LYS A 1 231 ? 17.620 2.734 -17.161 1.00 82.25 231 LYS A O 1
ATOM 1727 N N . LEU A 1 232 ? 19.659 1.984 -16.570 1.00 84.19 232 LEU A N 1
ATOM 1728 C CA . LEU A 1 232 ? 20.411 2.945 -17.376 1.00 84.19 232 LEU A CA 1
ATOM 1729 C C . LEU A 1 232 ? 20.284 2.627 -18.869 1.00 84.19 232 LEU A C 1
ATOM 1731 O O . LEU A 1 232 ? 20.045 3.529 -19.663 1.00 84.19 232 LEU A O 1
ATOM 1735 N N . GLU A 1 233 ? 20.401 1.351 -19.236 1.00 88.94 233 GLU A N 1
ATOM 1736 C CA . GLU A 1 233 ? 20.277 0.892 -20.623 1.00 88.94 233 GLU A CA 1
ATOM 1737 C C . GLU A 1 233 ? 18.876 1.173 -21.190 1.00 88.94 233 GLU A C 1
ATOM 1739 O O . GLU A 1 233 ? 18.753 1.666 -22.308 1.00 88.94 233 GLU A O 1
ATOM 1744 N N . LEU A 1 234 ? 17.816 0.962 -20.400 1.00 85.81 234 LEU A N 1
ATOM 1745 C CA . LEU A 1 234 ? 16.445 1.294 -20.806 1.00 85.81 234 LEU A CA 1
ATOM 1746 C C . LEU A 1 234 ? 16.202 2.801 -20.925 1.00 85.81 234 LEU A C 1
ATOM 1748 O O . LEU A 1 234 ? 15.475 3.229 -21.818 1.00 85.81 234 LEU A O 1
ATOM 1752 N N . ALA A 1 235 ? 16.812 3.612 -20.057 1.00 81.81 235 ALA A N 1
ATOM 1753 C CA . ALA A 1 235 ? 16.732 5.065 -20.178 1.00 81.81 235 ALA A CA 1
ATOM 1754 C C . ALA A 1 235 ? 17.399 5.552 -21.478 1.00 81.81 235 ALA A C 1
ATOM 1756 O O . ALA A 1 235 ? 16.806 6.339 -22.211 1.00 81.81 235 ALA A O 1
ATOM 1757 N N . GLN A 1 236 ? 18.582 5.022 -21.806 1.00 86.44 236 GLN A N 1
ATOM 1758 C CA . GLN A 1 236 ? 19.284 5.324 -23.060 1.00 86.44 236 GLN A CA 1
ATOM 1759 C C . GLN A 1 236 ? 18.497 4.860 -24.289 1.00 86.44 236 GLN A C 1
ATOM 1761 O O . GLN A 1 236 ? 18.443 5.568 -25.293 1.00 86.44 236 GLN A O 1
ATOM 1766 N N . PHE A 1 237 ? 17.865 3.687 -24.212 1.00 87.56 237 PHE A N 1
ATOM 1767 C CA . PHE A 1 237 ? 16.997 3.192 -25.274 1.00 87.56 237 PHE A CA 1
ATOM 1768 C C . PHE A 1 237 ? 15.810 4.131 -25.515 1.00 87.56 237 PHE A C 1
ATOM 1770 O O . PHE A 1 237 ? 15.561 4.495 -26.659 1.00 87.56 237 PHE A O 1
ATOM 1777 N N . ALA A 1 238 ? 15.124 4.574 -24.457 1.00 81.69 238 ALA A N 1
ATOM 1778 C CA . ALA A 1 238 ? 13.985 5.483 -24.576 1.00 81.69 238 ALA A CA 1
ATOM 1779 C C . ALA A 1 238 ? 14.383 6.851 -25.166 1.00 81.69 238 ALA A C 1
ATOM 1781 O O . ALA A 1 238 ? 13.654 7.409 -25.985 1.00 81.69 238 ALA A O 1
ATOM 1782 N N . GLU A 1 239 ? 15.554 7.382 -24.797 1.00 82.94 239 GLU A N 1
ATOM 1783 C CA . GLU A 1 239 ? 16.096 8.603 -25.409 1.00 82.94 239 GLU A CA 1
ATOM 1784 C C . GLU A 1 239 ? 16.389 8.415 -26.905 1.00 82.94 239 GLU A C 1
ATOM 1786 O O . GLU A 1 239 ? 16.059 9.281 -27.720 1.00 82.94 239 GLU A O 1
ATOM 1791 N N . LEU A 1 240 ? 16.972 7.273 -27.284 1.00 87.94 240 LEU A N 1
ATOM 1792 C CA . LEU A 1 240 ? 17.261 6.951 -28.680 1.00 87.94 240 LEU A CA 1
ATOM 1793 C C . LEU A 1 240 ? 15.981 6.737 -29.496 1.00 87.94 240 LEU A C 1
ATOM 1795 O O . LEU A 1 240 ? 15.890 7.210 -30.626 1.00 87.94 240 LEU A O 1
ATOM 1799 N N . GLU A 1 241 ? 14.989 6.052 -28.934 1.00 85.19 241 GLU A N 1
ATOM 1800 C CA . GLU A 1 241 ? 13.683 5.842 -29.558 1.00 85.19 241 GLU A CA 1
ATOM 1801 C C . GLU A 1 241 ? 12.986 7.181 -29.823 1.00 85.19 241 GLU A C 1
ATOM 1803 O O . GLU A 1 241 ? 12.556 7.437 -30.950 1.00 85.19 241 GLU A O 1
ATOM 1808 N N . ALA A 1 242 ? 12.967 8.081 -28.834 1.00 82.88 242 ALA A N 1
ATOM 1809 C CA . ALA A 1 242 ? 12.428 9.428 -28.995 1.00 82.88 242 ALA A CA 1
ATOM 1810 C C . ALA A 1 242 ? 13.168 10.215 -30.089 1.00 82.88 242 ALA A C 1
ATOM 1812 O O . ALA A 1 242 ? 12.542 10.871 -30.924 1.00 82.88 242 ALA A O 1
ATOM 1813 N N . PHE A 1 243 ? 14.499 10.118 -30.136 1.00 86.75 243 PHE A N 1
ATOM 1814 C CA . PHE A 1 243 ? 15.299 10.750 -31.183 1.00 86.75 243 PHE A CA 1
ATOM 1815 C C . PHE A 1 243 ? 14.975 10.203 -32.579 1.00 86.75 243 PHE A C 1
ATOM 1817 O O . PHE A 1 243 ? 14.800 10.975 -33.525 1.00 86.75 243 PHE A O 1
ATOM 1824 N N . CYS A 1 244 ? 14.874 8.880 -32.716 1.00 87.06 244 CYS A N 1
ATOM 1825 C CA . CYS A 1 244 ? 14.541 8.232 -33.979 1.00 87.06 244 CYS A CA 1
ATOM 1826 C C . CYS A 1 244 ? 13.128 8.596 -34.445 1.00 87.06 244 CYS A C 1
ATOM 1828 O O . CYS A 1 244 ? 12.946 8.896 -35.623 1.00 87.06 244 CYS A O 1
ATOM 1830 N N . ALA A 1 245 ? 12.156 8.653 -33.533 1.00 79.56 245 ALA A N 1
ATOM 1831 C CA . ALA A 1 245 ? 10.792 9.068 -33.840 1.00 79.56 245 ALA A CA 1
ATOM 1832 C C . ALA A 1 245 ? 10.729 10.516 -34.360 1.00 79.56 245 ALA A C 1
ATOM 1834 O O . ALA A 1 245 ? 10.052 10.786 -35.347 1.00 79.56 245 ALA A O 1
ATOM 1835 N N . ILE A 1 246 ? 11.483 11.440 -33.752 1.00 75.94 246 ILE A N 1
ATOM 1836 C CA . ILE A 1 246 ? 11.533 12.849 -34.183 1.00 75.94 246 ILE A CA 1
ATOM 1837 C C . ILE A 1 246 ? 12.231 13.004 -35.541 1.00 75.94 246 ILE A C 1
ATOM 1839 O O . ILE A 1 246 ? 11.831 13.834 -36.354 1.00 75.94 246 ILE A O 1
ATOM 1843 N N . ARG A 1 247 ? 13.303 12.243 -35.785 1.00 69.69 247 ARG A N 1
ATOM 1844 C CA . ARG A 1 247 ? 14.168 12.435 -36.958 1.00 69.69 247 ARG A CA 1
ATOM 1845 C C . ARG A 1 247 ? 13.730 11.644 -38.192 1.00 69.69 247 ARG A C 1
ATOM 1847 O O . ARG A 1 247 ? 14.028 12.071 -39.304 1.00 69.69 247 ARG A O 1
ATOM 1854 N N . PHE A 1 248 ? 13.070 10.505 -38.000 1.00 72.25 248 PHE A N 1
ATOM 1855 C CA . PHE A 1 248 ? 12.744 9.552 -39.066 1.00 72.25 248 PHE A CA 1
ATOM 1856 C C . PHE A 1 248 ? 11.264 9.144 -39.091 1.00 72.25 248 PHE A C 1
ATOM 1858 O O . PHE A 1 248 ? 10.900 8.259 -39.858 1.00 72.25 248 PHE A O 1
ATOM 1865 N N . GLY A 1 249 ? 10.412 9.767 -38.268 1.00 55.00 249 GLY A N 1
ATOM 1866 C CA . GLY A 1 249 ? 8.967 9.554 -38.286 1.00 55.00 249 GLY A CA 1
ATOM 1867 C C . GLY A 1 249 ? 8.312 10.186 -39.515 1.00 55.00 249 GLY A C 1
ATOM 1868 O O . GLY A 1 249 ? 7.811 11.307 -39.442 1.00 55.00 249 GLY A O 1
ATOM 1869 N N . SER A 1 250 ? 8.332 9.457 -40.631 1.00 45.31 250 SER A N 1
ATOM 1870 C CA . SER A 1 250 ? 7.511 9.653 -41.834 1.00 45.31 250 SER A CA 1
ATOM 1871 C C . SER A 1 250 ? 6.901 8.321 -42.236 1.00 45.31 250 SER A C 1
ATOM 1873 O O . SER A 1 250 ? 7.711 7.382 -42.421 1.00 45.31 250 SER A O 1
#

Sequence (250 aa):
MGDGLMIQEGSSVKATGKIAQIPVSEAYLGRVINALAKPIDGRGAISSSESRLIESPAPGIISRRSVYEPLQTGLIAIDSMIPIGRGQRELIIGDRQTGKTAVATDTILNQQGQNERGAMEYTIVVAETADSPATLQYLAPYTGAALAEYFMYHRLDVKLIQEMFFIFAFTPLERAAKPSSSLGEGNGQIFLSADLFNAGIRPAINVGISVSRVGSAAQIKAMKQVAGKLKLELAQFAELEAFCAIRFGS

InterPro domains:
  IPR000194 ATPase, F1/V1/A1 complex, alpha/beta subunit, nucleotide-binding domain [PF00006] (74-112)
  IPR000194 ATPase, F1/V1/A1 complex, alpha/beta subunit, nucleotide-binding domain [PF00006] (115-163)
  IPR000793 ATP synthase, alpha subunit, C-terminal [PF00306] (219-245)
  IPR005294 ATP synthase, F1 complex, alpha subunit [PTHR48082] (1-117)
  IPR020003 ATPase, alpha/beta subunit, nucleotide-binding domain, active site [PS00152] (203-212)
  IPR027417 P-loop containing nucleoside triphosphate hydrolase [G3DSA:3.40.50.300] (175-219)
  IPR027417 P-loop containing nucleoside triphosphate hydrolase [SSF52540] (21-218)
  IPR038376 ATP synthase, alpha subunit, C-terminal domain superfamily [G3DSA:1.20.150.20] (220-250)

Secondary structure (DSSP, 8-state):
----TT--TT------SS-SEEEE-GGGTT-EE-TTS-B-SSS-PPP-SEEEESS-PPPPGGGPPPP-SEE--S-HHHHHHSPEETT---EEEESTTSSHHHHHHHHHHHHHHHHTS-GGGG--EE---TTS-HHHHHHHHHHHHHHHHHHHHH---HHHHTS---------TTSS--HHHHHHH-SEEEEE-HHHHHTT-SS-B-TTT-EESSGGGGS-HHHHHHHTTHHHHHHHHHHHHHHHHHHH--